Protein AF-A0A4S4EQL7-F1 (afdb_monomer_lite)

pLDDT: mean 85.6, std 9.24, range [55.12, 96.12]

Structure (mmCIF, N/CA/C/O backbone):
data_AF-A0A4S4EQL7-F1
#
_entry.id   AF-A0A4S4EQL7-F1
#
loop_
_atom_site.group_PDB
_atom_site.id
_atom_site.type_symbol
_atom_site.label_atom_id
_atom_site.label_alt_id
_atom_site.label_comp_id
_atom_site.label_asym_id
_atom_site.label_entity_id
_atom_site.label_seq_id
_atom_site.pdbx_PDB_ins_code
_atom_site.Cartn_x
_atom_site.Cartn_y
_atom_site.Cartn_z
_atom_site.occupancy
_atom_site.B_iso_or_equiv
_atom_site.auth_seq_id
_atom_site.auth_comp_id
_atom_site.auth_asym_id
_atom_site.auth_atom_id
_atom_site.pdbx_PDB_model_num
ATOM 1 N N . MET A 1 1 ? 22.044 5.149 -23.964 1.00 73.19 1 MET A N 1
ATOM 2 C CA . MET A 1 1 ? 22.495 3.767 -23.696 1.00 73.19 1 MET A CA 1
ATOM 3 C C . MET A 1 1 ? 22.366 2.891 -24.935 1.00 73.19 1 MET A C 1
ATOM 5 O O . MET A 1 1 ? 23.387 2.403 -25.394 1.00 73.19 1 MET A O 1
ATOM 9 N N . CYS A 1 2 ? 21.174 2.745 -25.530 1.00 80.62 2 CYS A N 1
ATOM 10 C CA . CYS A 1 2 ? 21.008 1.937 -26.745 1.00 80.62 2 CYS A CA 1
ATOM 11 C C . CYS A 1 2 ? 21.164 2.748 -28.045 1.00 80.62 2 CYS A C 1
ATOM 13 O O . CYS A 1 2 ? 20.577 3.830 -28.162 1.00 80.62 2 CYS A O 1
ATOM 15 N N . SER A 1 3 ? 21.901 2.186 -29.005 1.00 85.19 3 SER A N 1
ATOM 16 C CA . SER A 1 3 ? 22.171 2.770 -30.332 1.00 85.19 3 SER A CA 1
ATOM 17 C C . SER A 1 3 ? 21.465 2.020 -31.457 1.00 85.19 3 SER A C 1
ATOM 19 O O . SER A 1 3 ? 21.141 2.609 -32.481 1.00 85.19 3 SER A O 1
ATOM 21 N N . ASN A 1 4 ? 21.202 0.730 -31.250 1.00 88.81 4 ASN A N 1
ATOM 22 C CA . ASN A 1 4 ? 20.595 -0.158 -32.234 1.00 88.81 4 ASN A CA 1
ATOM 23 C C . ASN A 1 4 ? 19.435 -0.942 -31.612 1.00 88.81 4 ASN A C 1
ATOM 25 O O . ASN A 1 4 ? 19.321 -1.010 -30.386 1.00 88.81 4 ASN A O 1
ATOM 29 N N . TYR A 1 5 ? 18.612 -1.578 -32.441 1.00 88.88 5 TYR A N 1
ATOM 30 C CA . TYR A 1 5 ? 17.609 -2.548 -32.009 1.00 88.88 5 TYR A CA 1
ATOM 31 C C . TYR A 1 5 ? 17.510 -3.737 -32.973 1.00 88.88 5 TYR A C 1
ATOM 33 O O . TYR A 1 5 ? 17.794 -3.603 -34.165 1.00 88.88 5 TYR A O 1
ATOM 41 N N . TYR A 1 6 ? 17.098 -4.897 -32.461 1.00 87.62 6 TYR A N 1
ATOM 42 C CA . TYR A 1 6 ? 16.806 -6.073 -33.277 1.00 87.62 6 TYR A CA 1
ATOM 43 C C . TYR A 1 6 ? 15.378 -6.037 -33.824 1.00 87.62 6 TYR A C 1
ATOM 45 O O . TYR A 1 6 ? 14.403 -5.819 -33.104 1.00 87.62 6 TYR A O 1
ATOM 53 N N . THR A 1 7 ? 15.245 -6.304 -35.119 1.00 84.38 7 THR A N 1
ATOM 54 C CA . THR A 1 7 ? 13.950 -6.557 -35.760 1.00 84.38 7 THR A CA 1
ATOM 55 C C . THR A 1 7 ? 13.481 -7.990 -35.527 1.00 84.38 7 THR A C 1
ATOM 57 O O . THR A 1 7 ? 14.269 -8.874 -35.198 1.00 84.38 7 THR A O 1
ATOM 60 N N . LYS A 1 8 ? 12.196 -8.259 -35.800 1.00 81.62 8 LYS A N 1
ATOM 61 C CA . LYS A 1 8 ? 11.616 -9.617 -35.763 1.00 81.62 8 LYS A CA 1
ATOM 62 C C . LYS A 1 8 ? 12.363 -10.632 -36.639 1.00 81.62 8 LYS A C 1
ATOM 64 O O . LYS A 1 8 ? 12.283 -11.825 -36.380 1.00 81.62 8 LYS A O 1
ATOM 69 N N . ASN A 1 9 ? 13.086 -10.152 -37.649 1.00 83.38 9 ASN A N 1
ATOM 70 C CA . ASN A 1 9 ? 13.841 -10.978 -38.587 1.00 83.38 9 ASN A CA 1
ATOM 71 C C . ASN A 1 9 ? 15.291 -11.219 -38.130 1.00 83.38 9 ASN A C 1
ATOM 73 O O . ASN A 1 9 ? 16.063 -11.809 -38.875 1.00 83.38 9 ASN A O 1
ATOM 77 N N . GLY A 1 10 ? 15.682 -10.736 -36.944 1.00 81.31 10 GLY A N 1
ATOM 78 C CA . GLY A 1 10 ? 17.043 -10.871 -36.418 1.00 81.31 10 GLY A CA 1
ATOM 79 C C . GLY A 1 10 ? 18.045 -9.848 -36.962 1.00 81.31 10 GLY A C 1
ATOM 80 O O . GLY A 1 10 ? 19.220 -9.924 -36.626 1.00 81.31 10 GLY A O 1
ATOM 81 N N . ASN A 1 11 ? 17.604 -8.866 -37.757 1.00 85.25 11 ASN A N 1
ATOM 82 C CA . ASN A 1 11 ? 18.485 -7.814 -38.272 1.00 85.25 11 ASN A CA 1
ATOM 83 C C . ASN A 1 11 ? 18.610 -6.659 -37.278 1.00 85.25 11 ASN A C 1
ATOM 85 O O . ASN A 1 11 ? 17.594 -6.198 -36.747 1.00 85.25 11 ASN A O 1
ATOM 89 N N . THR A 1 12 ? 19.831 -6.158 -37.110 1.00 85.94 12 THR A N 1
ATOM 90 C CA . THR A 1 12 ? 20.159 -4.990 -36.285 1.00 85.94 12 THR A CA 1
ATOM 91 C C . THR A 1 12 ? 19.984 -3.704 -37.088 1.00 85.94 12 THR A C 1
ATOM 93 O O . THR A 1 12 ? 20.587 -3.551 -38.149 1.00 85.94 12 THR A O 1
ATOM 96 N N . ILE A 1 13 ? 19.174 -2.771 -36.586 1.00 89.56 13 ILE A N 1
ATOM 97 C CA . ILE A 1 13 ? 18.921 -1.466 -37.216 1.00 89.56 13 ILE A CA 1
ATOM 98 C C . ILE A 1 13 ? 19.309 -0.346 -36.238 1.00 89.56 13 ILE A C 1
ATOM 100 O O . ILE A 1 13 ? 19.038 -0.481 -35.040 1.00 89.56 13 ILE A O 1
ATOM 104 N N . PRO A 1 14 ? 19.920 0.760 -36.708 1.00 88.06 14 PRO A N 1
ATOM 105 C CA . PRO A 1 14 ? 20.140 1.942 -35.882 1.00 88.06 14 PRO A CA 1
ATOM 106 C C . PRO A 1 14 ? 18.815 2.501 -35.359 1.00 88.06 14 PRO A C 1
ATOM 108 O O . PRO A 1 14 ? 17.825 2.618 -36.082 1.00 88.06 14 PRO A O 1
ATOM 111 N N . MET A 1 15 ? 18.792 2.825 -34.072 1.00 85.94 15 MET A N 1
ATOM 112 C CA . MET A 1 15 ? 17.612 3.361 -33.412 1.00 85.94 15 MET A CA 1
ATOM 113 C C . MET A 1 15 ? 17.583 4.879 -33.564 1.00 85.94 15 MET A C 1
ATOM 115 O O . MET A 1 15 ? 18.373 5.579 -32.929 1.00 85.94 15 MET A O 1
ATOM 119 N N . ASN A 1 16 ? 16.645 5.382 -34.367 1.00 88.44 16 ASN A N 1
ATOM 120 C CA . ASN A 1 16 ? 16.425 6.816 -34.508 1.00 88.44 16 ASN A CA 1
ATOM 121 C C . ASN A 1 16 ? 15.421 7.310 -33.452 1.00 88.44 16 ASN A C 1
ATOM 123 O O . ASN A 1 16 ? 14.820 6.536 -32.697 1.00 88.44 16 ASN A O 1
ATOM 127 N N . ASP A 1 17 ? 15.213 8.626 -33.405 1.00 86.88 17 ASP A N 1
ATOM 128 C CA . ASP A 1 17 ? 14.334 9.254 -32.411 1.00 86.88 17 ASP A CA 1
ATOM 129 C C . ASP A 1 17 ? 12.872 8.798 -32.527 1.00 86.88 17 ASP A C 1
ATOM 131 O O . ASP A 1 17 ? 12.157 8.749 -31.523 1.00 86.88 17 ASP A O 1
ATOM 135 N N . LYS A 1 18 ? 12.420 8.407 -33.727 1.00 88.56 18 LYS A N 1
ATOM 136 C CA . LYS A 1 18 ? 11.052 7.912 -33.947 1.00 88.56 18 LYS A CA 1
ATOM 137 C C . LYS A 1 18 ? 10.818 6.582 -33.234 1.00 88.56 18 LYS A C 1
ATOM 139 O O . LYS A 1 18 ? 9.855 6.455 -32.480 1.00 88.56 18 LYS A O 1
ATOM 144 N N . GLU A 1 19 ? 11.709 5.615 -33.432 1.00 87.00 19 GLU A N 1
ATOM 145 C CA . GLU A 1 19 ? 11.630 4.292 -32.812 1.00 87.00 19 GLU A CA 1
ATOM 146 C C . GLU A 1 19 ? 11.808 4.394 -31.296 1.00 87.00 19 GLU A C 1
ATOM 148 O O . GLU A 1 19 ? 11.055 3.778 -30.542 1.00 87.00 19 GLU A O 1
ATOM 153 N N . ARG A 1 20 ? 12.737 5.245 -30.835 1.00 87.69 20 ARG A N 1
ATOM 154 C CA . ARG A 1 20 ? 12.902 5.522 -29.402 1.00 87.69 20 ARG A CA 1
ATOM 155 C C . ARG A 1 20 ? 11.607 6.048 -28.783 1.00 87.69 20 ARG A C 1
ATOM 157 O O . ARG A 1 20 ? 11.152 5.504 -27.780 1.00 87.69 20 ARG A O 1
ATOM 164 N N . THR A 1 21 ? 10.984 7.044 -29.412 1.00 90.00 21 THR A N 1
ATOM 165 C CA . THR A 1 21 ? 9.702 7.599 -28.948 1.00 90.00 21 THR A CA 1
ATOM 166 C C . THR A 1 21 ? 8.614 6.524 -28.899 1.00 90.00 21 THR A C 1
ATOM 168 O O . THR A 1 21 ? 7.834 6.465 -27.949 1.00 90.00 21 THR A O 1
ATOM 171 N N . GLN A 1 22 ? 8.570 5.629 -29.889 1.00 89.81 22 GLN A N 1
ATOM 172 C CA . GLN A 1 22 ? 7.607 4.531 -29.915 1.00 89.81 22 GLN A CA 1
ATOM 173 C C . GLN A 1 22 ? 7.813 3.549 -28.751 1.00 89.81 22 GLN A C 1
ATOM 175 O O . GLN A 1 22 ? 6.840 3.171 -28.098 1.00 89.81 22 GLN A O 1
ATOM 180 N N . PHE A 1 23 ? 9.054 3.155 -28.450 1.00 89.06 23 PHE A N 1
ATOM 181 C CA . PHE A 1 23 ? 9.337 2.284 -27.305 1.00 89.06 23 PHE A CA 1
ATOM 182 C C . PHE A 1 23 ? 9.001 2.958 -25.973 1.00 89.06 23 PHE A C 1
ATOM 184 O O . PHE A 1 23 ? 8.417 2.319 -25.100 1.00 89.06 23 PHE A O 1
ATOM 191 N N . GLU A 1 24 ? 9.283 4.252 -25.827 1.00 87.94 24 GLU A N 1
ATOM 192 C CA . GLU A 1 24 ? 8.891 5.018 -24.640 1.00 87.94 24 GLU A CA 1
ATOM 193 C C . GLU A 1 24 ? 7.370 5.071 -24.453 1.00 87.94 24 GLU A C 1
ATOM 195 O O . GLU A 1 24 ? 6.886 4.955 -23.325 1.00 87.94 24 GLU A O 1
ATOM 200 N N . LEU A 1 25 ? 6.601 5.203 -25.539 1.00 90.00 25 LEU A N 1
ATOM 201 C CA . LEU A 1 25 ? 5.139 5.139 -25.488 1.00 90.00 25 LEU A CA 1
ATOM 202 C C . LEU A 1 25 ? 4.642 3.758 -25.048 1.00 90.00 25 LEU A C 1
ATOM 204 O O . LEU A 1 25 ? 3.742 3.685 -24.214 1.00 90.00 25 LEU A O 1
ATOM 208 N N . ILE A 1 26 ? 5.249 2.674 -25.542 1.00 89.25 26 ILE A N 1
ATOM 209 C CA . ILE A 1 26 ? 4.912 1.305 -25.120 1.00 89.25 26 ILE A CA 1
ATOM 210 C C . ILE A 1 26 ? 5.226 1.105 -23.634 1.00 89.25 26 ILE A C 1
ATOM 212 O O . ILE A 1 26 ? 4.401 0.566 -22.903 1.00 89.25 26 ILE A O 1
ATOM 216 N N . ILE A 1 27 ? 6.383 1.576 -23.161 1.00 87.69 27 ILE A N 1
ATOM 217 C CA . ILE A 1 27 ? 6.757 1.499 -21.741 1.00 87.69 27 ILE A CA 1
ATOM 218 C C . ILE A 1 27 ? 5.757 2.281 -20.882 1.00 87.69 27 ILE A C 1
ATOM 220 O O . ILE A 1 27 ? 5.338 1.792 -19.832 1.00 87.69 27 ILE A O 1
ATOM 224 N N . LYS A 1 28 ? 5.332 3.469 -21.331 1.00 85.12 28 LYS A N 1
ATOM 225 C CA . LYS A 1 28 ? 4.298 4.259 -20.647 1.00 85.12 28 LYS A CA 1
ATOM 226 C C . LYS A 1 28 ? 2.954 3.527 -20.607 1.00 85.12 28 LYS A C 1
ATOM 228 O O . LYS A 1 28 ? 2.353 3.477 -19.541 1.00 85.12 28 LYS A O 1
ATOM 233 N N . ASP A 1 29 ? 2.509 2.922 -21.709 1.00 87.12 29 ASP A N 1
ATOM 234 C CA . ASP A 1 29 ? 1.270 2.124 -21.755 1.00 87.12 29 ASP A CA 1
ATOM 235 C C . ASP A 1 29 ? 1.344 0.854 -20.886 1.00 87.12 29 ASP A C 1
ATOM 237 O O . ASP A 1 29 ? 0.386 0.480 -20.214 1.00 87.12 29 ASP A O 1
ATOM 241 N N . MET A 1 30 ? 2.498 0.191 -20.827 1.00 85.38 30 MET A N 1
ATOM 242 C CA . MET A 1 30 ? 2.703 -0.930 -19.907 1.00 85.38 30 MET A CA 1
ATOM 243 C C . MET A 1 30 ? 2.647 -0.467 -18.444 1.00 85.38 30 MET A C 1
ATOM 245 O O . MET A 1 30 ? 2.031 -1.129 -17.605 1.00 85.38 30 MET A O 1
ATOM 249 N N . ALA A 1 31 ? 3.227 0.696 -18.136 1.00 77.94 31 ALA A N 1
ATOM 250 C CA . ALA A 1 31 ? 3.198 1.268 -16.795 1.00 77.94 31 ALA A CA 1
ATOM 251 C C . ALA A 1 31 ? 1.778 1.665 -16.352 1.00 77.94 31 ALA A C 1
ATOM 253 O O . ALA A 1 31 ? 1.422 1.431 -15.196 1.00 77.94 31 ALA A O 1
ATOM 254 N N . THR A 1 32 ? 0.935 2.195 -17.252 1.00 77.56 32 THR A N 1
ATOM 255 C CA . THR A 1 32 ? -0.480 2.491 -16.940 1.00 77.56 32 THR A CA 1
ATOM 256 C C . THR A 1 32 ? -1.307 1.232 -16.673 1.00 77.56 32 THR A C 1
ATOM 258 O O . THR A 1 32 ? -2.371 1.324 -16.068 1.00 77.56 32 THR A O 1
ATOM 261 N N . LYS A 1 33 ? -0.811 0.053 -17.062 1.00 79.69 33 LYS A N 1
ATOM 262 C CA . LYS A 1 33 ? -1.415 -1.261 -16.790 1.00 79.69 33 LYS A CA 1
ATOM 263 C C . LYS A 1 33 ? -0.812 -1.969 -15.567 1.00 79.69 33 LYS A C 1
ATOM 265 O O . LYS A 1 33 ? -1.033 -3.168 -15.395 1.00 79.69 33 LYS A O 1
ATOM 270 N N . SER A 1 34 ? -0.051 -1.261 -14.724 1.00 74.12 34 SER A N 1
ATOM 271 C CA . SER A 1 34 ? 0.669 -1.840 -13.573 1.00 74.12 34 SER A CA 1
ATOM 272 C C . SER A 1 34 ? 1.669 -2.937 -13.940 1.00 74.12 34 SER A C 1
ATOM 274 O O . SER A 1 34 ? 1.919 -3.856 -13.160 1.00 74.12 34 SER A O 1
ATOM 276 N N . LEU A 1 35 ? 2.263 -2.860 -15.130 1.00 83.12 35 LEU A N 1
ATOM 277 C CA . LEU A 1 35 ? 3.287 -3.810 -15.535 1.00 83.12 35 LEU A CA 1
ATOM 278 C C . LEU A 1 35 ? 4.676 -3.240 -15.242 1.00 83.12 35 LEU A C 1
ATOM 280 O O . LEU A 1 35 ? 5.038 -2.150 -15.690 1.00 83.12 35 LEU A O 1
ATOM 284 N N . ARG A 1 36 ? 5.486 -4.002 -14.510 1.00 81.38 36 ARG A N 1
ATOM 285 C CA . ARG A 1 36 ? 6.902 -3.719 -14.302 1.00 81.38 36 ARG A CA 1
ATOM 286 C C . ARG A 1 36 ? 7.666 -4.097 -15.562 1.00 81.38 36 ARG A C 1
ATOM 288 O O . ARG A 1 36 ? 7.873 -5.275 -15.844 1.00 81.38 36 ARG A O 1
ATOM 295 N N . CYS A 1 37 ? 8.061 -3.087 -16.326 1.00 86.12 37 CYS A N 1
ATOM 296 C CA . CYS A 1 37 ? 8.785 -3.272 -17.574 1.00 86.12 37 CYS A CA 1
ATOM 297 C C . CYS A 1 37 ? 10.286 -3.478 -17.323 1.00 86.12 37 CYS A C 1
ATOM 299 O O . CYS A 1 37 ? 10.907 -2.739 -16.560 1.00 86.12 37 CYS A O 1
ATOM 301 N N . ILE A 1 38 ? 10.862 -4.469 -17.994 1.00 88.62 38 ILE A N 1
ATOM 302 C CA . ILE A 1 38 ? 12.285 -4.794 -18.022 1.00 88.62 38 ILE A CA 1
ATOM 303 C C . ILE A 1 38 ? 12.726 -4.726 -19.479 1.00 88.62 38 ILE A C 1
ATOM 305 O O . ILE A 1 38 ? 12.183 -5.422 -20.340 1.00 88.62 38 ILE A O 1
ATOM 309 N N . THR A 1 39 ? 13.712 -3.880 -19.753 1.00 89.56 39 THR A N 1
ATOM 310 C CA . THR A 1 39 ? 14.309 -3.766 -21.082 1.00 89.56 39 THR A CA 1
ATOM 311 C C . THR A 1 39 ? 15.470 -4.738 -21.200 1.00 89.56 39 THR A C 1
ATOM 313 O O . THR A 1 39 ? 16.407 -4.685 -20.406 1.00 89.56 39 THR A O 1
ATOM 316 N N . LEU A 1 40 ? 15.412 -5.610 -22.202 1.00 89.69 40 LEU A N 1
ATOM 317 C CA . LEU A 1 40 ? 16.495 -6.522 -22.538 1.00 89.69 40 LEU A CA 1
ATOM 318 C C . LEU A 1 40 ? 17.386 -5.871 -23.591 1.00 89.69 40 LEU A C 1
ATOM 320 O O . LEU A 1 40 ? 16.914 -5.406 -24.632 1.00 89.69 40 LEU A O 1
ATOM 324 N N . VAL A 1 41 ? 18.680 -5.847 -23.306 1.00 90.06 41 VAL A N 1
ATOM 325 C CA . VAL A 1 41 ? 19.709 -5.259 -24.160 1.00 90.06 41 VAL A CA 1
ATOM 326 C C . VAL A 1 41 ? 20.867 -6.238 -24.286 1.00 90.06 41 VAL A C 1
ATOM 328 O O . VAL A 1 41 ? 21.139 -6.999 -23.360 1.00 90.06 41 VAL A O 1
ATOM 331 N N . ALA A 1 42 ? 21.535 -6.227 -25.431 1.00 85.38 42 ALA A N 1
ATOM 332 C CA . ALA A 1 42 ? 22.724 -7.022 -25.691 1.00 85.38 42 ALA A CA 1
ATOM 333 C C . ALA A 1 42 ? 23.875 -6.141 -26.160 1.00 85.38 42 ALA A C 1
ATOM 335 O O . ALA A 1 42 ? 23.684 -5.147 -26.864 1.00 85.38 42 ALA A O 1
ATOM 336 N N . GLU A 1 43 ? 25.078 -6.571 -25.813 1.00 82.25 43 GLU A N 1
ATOM 337 C CA . GLU A 1 43 ? 26.327 -6.068 -26.357 1.00 82.25 43 GLU A CA 1
ATOM 338 C C . GLU A 1 43 ? 27.095 -7.260 -26.930 1.00 82.25 43 GLU A C 1
ATOM 340 O O . GLU A 1 43 ? 27.183 -8.310 -26.293 1.00 82.25 43 GLU A O 1
ATOM 345 N N . SER A 1 44 ? 27.622 -7.122 -28.146 1.00 72.19 44 SER A N 1
ATOM 346 C CA . SER A 1 44 ? 28.504 -8.137 -28.718 1.00 72.19 44 SER A CA 1
ATOM 347 C C . SER A 1 44 ? 29.927 -7.833 -28.270 1.00 72.19 44 SER A C 1
ATOM 349 O O . SER A 1 44 ? 30.592 -6.992 -28.870 1.00 72.19 44 SER A O 1
ATOM 351 N N . VAL A 1 45 ? 30.379 -8.494 -27.207 1.00 70.69 45 VAL A N 1
ATOM 352 C CA . VAL A 1 45 ? 31.718 -8.288 -26.640 1.00 70.69 45 VAL A CA 1
ATOM 353 C C . VAL A 1 45 ? 32.596 -9.499 -26.952 1.00 70.69 45 VAL A C 1
ATOM 355 O O . VAL A 1 45 ? 32.223 -10.631 -26.643 1.00 70.69 45 VAL A O 1
ATOM 358 N N . GLU A 1 46 ? 33.778 -9.279 -27.533 1.00 63.03 46 GLU A N 1
ATOM 359 C CA . GLU A 1 46 ? 34.827 -10.303 -27.552 1.00 63.03 46 GLU A CA 1
ATOM 360 C C . GLU A 1 46 ? 35.370 -10.494 -26.127 1.00 63.03 46 GLU A C 1
ATOM 362 O O . GLU A 1 46 ? 35.641 -9.534 -25.404 1.00 63.03 46 GLU A O 1
ATOM 367 N N . VAL A 1 47 ? 35.449 -11.758 -25.711 1.00 60.03 47 VAL A N 1
ATOM 368 C CA . VAL A 1 47 ? 35.637 -12.230 -24.332 1.00 60.03 47 VAL A CA 1
ATOM 369 C C . VAL A 1 47 ? 36.680 -11.405 -23.555 1.00 60.03 47 VAL A C 1
ATOM 371 O O . VAL A 1 47 ? 37.841 -11.340 -23.954 1.00 60.03 47 VAL A O 1
ATOM 374 N N . SER A 1 48 ? 36.277 -10.880 -22.386 1.00 56.12 48 SER A N 1
ATOM 375 C CA . SER A 1 48 ? 37.103 -10.234 -21.330 1.00 56.12 48 SER A CA 1
ATOM 376 C C . SER A 1 48 ? 37.083 -8.700 -21.215 1.00 56.12 48 SER A C 1
ATOM 378 O O . SER A 1 48 ? 37.961 -8.138 -20.557 1.00 56.12 48 SER A O 1
ATOM 380 N N . ARG A 1 49 ? 36.083 -7.992 -21.758 1.00 62.34 49 ARG A N 1
ATOM 381 C CA . ARG A 1 49 ? 35.874 -6.562 -21.445 1.00 62.34 49 ARG A CA 1
ATOM 382 C C . ARG A 1 49 ? 34.693 -6.327 -20.509 1.00 62.34 49 ARG A C 1
ATOM 384 O O . ARG A 1 49 ? 33.716 -7.069 -20.503 1.00 62.34 49 ARG A O 1
ATOM 391 N N . LYS A 1 50 ? 34.826 -5.285 -19.688 1.00 66.19 50 LYS A N 1
ATOM 392 C CA . LYS A 1 50 ? 33.755 -4.760 -18.838 1.00 66.19 50 LYS A CA 1
ATOM 393 C C . LYS A 1 50 ? 32.679 -4.186 -19.765 1.00 66.19 50 LYS A C 1
ATOM 395 O O . LYS A 1 50 ? 33.030 -3.418 -20.652 1.00 66.19 50 LYS A O 1
ATOM 400 N N . ILE A 1 51 ? 31.422 -4.583 -19.571 1.00 65.69 51 ILE A N 1
ATOM 401 C CA . ILE A 1 51 ? 30.276 -4.068 -20.336 1.00 65.69 51 ILE A CA 1
ATOM 402 C C . ILE A 1 51 ? 30.226 -2.552 -20.133 1.00 65.69 51 ILE A C 1
ATOM 404 O O . ILE A 1 51 ? 30.120 -2.088 -18.994 1.00 65.69 51 ILE A O 1
ATOM 408 N N . GLU A 1 52 ? 30.337 -1.788 -21.215 1.00 68.62 52 GLU A N 1
ATOM 409 C CA . GLU A 1 52 ? 30.127 -0.343 -21.179 1.00 68.62 52 GLU A CA 1
ATOM 410 C C . GLU A 1 52 ? 28.627 -0.079 -21.379 1.00 68.62 52 GLU A C 1
ATOM 412 O O . GLU A 1 52 ? 27.998 -0.624 -22.281 1.00 68.62 52 GLU A O 1
ATOM 417 N N . GLU A 1 53 ? 27.998 0.770 -20.556 1.00 71.50 53 GLU A N 1
ATOM 418 C CA . GLU A 1 53 ? 26.552 1.068 -20.673 1.00 71.50 53 GLU A CA 1
ATOM 419 C C . GLU A 1 53 ? 26.204 1.961 -21.894 1.00 71.50 53 GLU A C 1
ATOM 421 O O . GLU A 1 53 ? 25.159 2.622 -21.962 1.00 71.50 53 GLU A O 1
ATOM 426 N N . THR A 1 54 ? 27.082 2.001 -22.892 1.00 76.31 54 THR A N 1
ATOM 427 C CA . THR A 1 54 ? 27.006 2.838 -24.088 1.00 76.31 54 THR A CA 1
ATOM 428 C C . THR A 1 54 ? 27.181 1.984 -25.334 1.00 76.31 54 THR A C 1
ATOM 430 O O . THR A 1 54 ? 28.124 1.214 -25.417 1.00 76.31 54 THR A O 1
ATOM 433 N N . GLY A 1 55 ? 26.305 2.136 -26.333 1.00 75.94 55 GLY A N 1
ATOM 434 C CA . GLY A 1 55 ? 26.406 1.361 -27.579 1.00 75.94 55 GLY A CA 1
ATOM 435 C C . GLY A 1 55 ? 25.563 0.085 -27.614 1.00 75.94 55 GLY A C 1
ATOM 436 O O . GLY A 1 55 ? 25.664 -0.690 -28.561 1.00 75.94 55 GLY A O 1
ATOM 437 N N . LEU A 1 56 ? 24.707 -0.130 -26.613 1.00 87.06 56 LEU A N 1
ATOM 438 C CA . LEU A 1 56 ? 23.931 -1.358 -26.467 1.00 87.06 56 LEU A CA 1
ATOM 439 C C . LEU A 1 56 ? 22.901 -1.534 -27.597 1.00 87.06 56 LEU A C 1
ATOM 441 O O . LEU A 1 56 ? 22.387 -0.566 -28.172 1.00 87.06 56 LEU A O 1
ATOM 445 N N . THR A 1 57 ? 22.561 -2.788 -27.888 1.00 87.81 57 THR A N 1
ATOM 446 C CA . THR A 1 57 ? 21.509 -3.154 -28.841 1.00 87.81 57 THR A CA 1
ATOM 447 C C . THR A 1 57 ? 20.258 -3.587 -28.089 1.00 87.81 57 THR A C 1
ATOM 449 O O . THR A 1 57 ? 20.281 -4.541 -27.316 1.00 87.81 57 THR A O 1
ATOM 452 N N . PHE A 1 58 ? 19.149 -2.894 -28.317 1.00 89.69 58 PHE A N 1
ATOM 453 C CA . PHE A 1 58 ? 17.849 -3.232 -27.753 1.00 89.69 58 PHE A CA 1
ATOM 454 C C . PHE A 1 58 ? 17.319 -4.542 -28.355 1.00 89.69 58 PHE A C 1
ATOM 456 O O . PHE A 1 58 ? 17.237 -4.686 -29.575 1.00 89.69 58 PHE A O 1
ATOM 463 N N . LEU A 1 59 ? 16.937 -5.489 -27.501 1.00 89.94 59 LEU A N 1
ATOM 464 C CA . LEU A 1 59 ? 16.364 -6.774 -27.910 1.00 89.94 59 LEU A CA 1
ATOM 465 C C . LEU A 1 59 ? 14.840 -6.773 -27.807 1.00 89.94 59 LEU A C 1
ATOM 467 O O . LEU A 1 59 ? 14.152 -7.264 -28.698 1.00 89.94 59 LEU A O 1
ATOM 471 N N . GLY A 1 60 ? 14.308 -6.238 -26.710 1.00 88.62 60 GLY A N 1
ATOM 472 C CA . GLY A 1 60 ? 12.877 -6.257 -26.451 1.00 88.62 60 GLY A CA 1
ATOM 473 C C . GLY A 1 60 ? 12.503 -5.807 -25.046 1.00 88.62 60 GLY A C 1
ATOM 474 O O . GLY A 1 60 ? 13.355 -5.498 -24.212 1.00 88.62 60 GLY A O 1
ATOM 475 N N . LEU A 1 61 ? 11.195 -5.793 -24.797 1.00 90.31 61 LEU A N 1
ATOM 476 C CA . LEU A 1 61 ? 10.593 -5.461 -23.511 1.00 90.31 61 LEU A CA 1
ATOM 477 C C . LEU A 1 61 ? 9.890 -6.699 -22.969 1.00 90.31 61 LEU A C 1
ATOM 479 O O . LEU A 1 61 ? 9.096 -7.326 -23.671 1.00 90.31 61 LEU A O 1
ATOM 483 N N . VAL A 1 62 ? 10.158 -7.021 -21.712 1.00 90.81 62 VAL A N 1
ATOM 484 C CA . VAL A 1 62 ? 9.392 -8.001 -20.943 1.00 90.81 62 VAL A CA 1
ATOM 485 C C . VAL A 1 62 ? 8.707 -7.257 -19.815 1.00 90.81 62 VAL A C 1
ATOM 487 O O . VAL A 1 62 ? 9.311 -6.407 -19.168 1.00 90.81 62 VAL A O 1
ATOM 490 N N . SER A 1 63 ? 7.441 -7.561 -19.572 1.00 87.12 63 SER A N 1
ATOM 491 C CA . SER A 1 63 ? 6.651 -6.871 -18.564 1.00 87.12 63 SER A CA 1
ATOM 492 C C . SER A 1 63 ? 6.084 -7.869 -17.565 1.00 87.12 63 SER A C 1
ATOM 494 O O . SER A 1 63 ? 5.434 -8.834 -17.963 1.00 87.12 63 SER A O 1
ATOM 496 N N . LEU A 1 64 ? 6.311 -7.637 -16.277 1.00 86.06 64 LEU A N 1
ATOM 497 C CA . LEU A 1 64 ? 5.832 -8.491 -15.196 1.00 86.06 64 LEU A CA 1
ATOM 498 C C . LEU A 1 64 ? 4.663 -7.799 -14.496 1.00 86.06 64 LEU A C 1
ATOM 500 O O . LEU A 1 64 ? 4.783 -6.635 -14.121 1.00 86.06 64 LEU A O 1
ATOM 504 N N . LYS A 1 65 ? 3.540 -8.496 -14.311 1.00 81.44 65 LYS A N 1
ATOM 505 C CA . LYS A 1 65 ? 2.461 -8.016 -13.439 1.00 81.44 65 LYS A CA 1
ATOM 506 C C . LYS A 1 65 ? 2.677 -8.594 -12.048 1.00 81.44 65 LYS A C 1
ATOM 508 O O . LYS A 1 65 ? 2.847 -9.803 -11.929 1.00 81.44 65 LYS A O 1
ATOM 513 N N . ASP A 1 66 ? 2.629 -7.742 -11.032 1.00 74.00 66 ASP A N 1
ATOM 514 C CA . ASP A 1 66 ? 2.435 -8.175 -9.650 1.00 74.00 66 ASP A CA 1
ATOM 515 C C . ASP A 1 66 ? 0.938 -8.035 -9.328 1.00 74.00 66 ASP A C 1
ATOM 517 O O . ASP A 1 66 ? 0.453 -6.914 -9.136 1.00 74.00 66 ASP A O 1
ATOM 521 N N . PRO A 1 67 ? 0.141 -9.112 -9.454 1.00 71.50 67 PRO A N 1
ATOM 522 C CA . PRO A 1 67 ? -1.298 -9.014 -9.304 1.00 71.50 67 PRO A CA 1
ATOM 523 C C . PRO A 1 67 ? -1.674 -8.776 -7.843 1.00 71.50 67 PRO A C 1
ATOM 525 O O . PRO A 1 67 ? -1.183 -9.434 -6.926 1.00 71.50 67 PRO A O 1
ATOM 528 N N . THR A 1 68 ? -2.641 -7.889 -7.631 1.00 75.25 68 THR A N 1
ATOM 529 C CA . THR A 1 68 ? -3.291 -7.765 -6.329 1.00 75.25 68 THR A CA 1
ATOM 530 C C . THR A 1 68 ? -3.979 -9.080 -5.959 1.00 75.25 68 THR A C 1
ATOM 532 O O . THR A 1 68 ? -4.549 -9.776 -6.805 1.00 75.25 68 THR A O 1
ATOM 535 N N . ARG A 1 69 ? -3.926 -9.452 -4.675 1.00 80.56 69 ARG A N 1
ATOM 536 C CA . ARG A 1 69 ? -4.632 -10.647 -4.197 1.00 80.56 69 ARG A CA 1
ATOM 537 C C . ARG A 1 69 ? -6.146 -10.415 -4.342 1.00 80.56 69 ARG A C 1
ATOM 539 O O . ARG A 1 69 ? -6.624 -9.380 -3.872 1.00 80.56 69 ARG A O 1
ATOM 546 N N . PRO A 1 70 ? -6.925 -11.367 -4.895 1.00 77.69 70 PRO A N 1
ATOM 547 C CA . PRO A 1 70 ? -8.358 -11.174 -5.160 1.00 77.69 70 PRO A CA 1
ATOM 548 C C . PRO A 1 70 ? -9.179 -10.770 -3.926 1.00 77.69 70 PRO A C 1
ATOM 550 O O . PRO A 1 70 ? -10.188 -10.080 -4.036 1.00 77.69 70 PRO A O 1
ATOM 553 N N . SER A 1 71 ? -8.739 -11.188 -2.738 1.00 83.06 71 SER A N 1
ATOM 554 C CA . SER A 1 71 ? -9.415 -10.926 -1.468 1.00 83.06 71 SER A CA 1
ATOM 555 C C . SER A 1 71 ? -9.238 -9.496 -0.942 1.00 83.06 71 SER A C 1
ATOM 557 O O . SER A 1 71 ? -10.022 -9.058 -0.098 1.00 83.06 71 SER A O 1
ATOM 559 N N . VAL A 1 72 ? -8.239 -8.751 -1.431 1.00 87.38 72 VAL A N 1
ATOM 560 C CA . VAL A 1 72 ? -7.894 -7.421 -0.903 1.00 87.38 72 VAL A CA 1
ATOM 561 C C . VAL A 1 72 ? -9.016 -6.424 -1.152 1.00 87.38 72 VAL A C 1
ATOM 563 O O . VAL A 1 72 ? -9.406 -5.733 -0.218 1.00 87.38 72 VAL A O 1
ATOM 566 N N . GLY A 1 73 ? -9.591 -6.390 -2.358 1.00 89.75 73 GLY A N 1
ATOM 567 C CA . GLY A 1 73 ? -10.661 -5.440 -2.687 1.00 89.75 73 GLY A CA 1
ATOM 568 C C . GLY A 1 73 ? -11.877 -5.569 -1.762 1.00 89.75 73 GLY A C 1
ATOM 569 O O . GLY A 1 73 ? -12.348 -4.578 -1.206 1.00 89.75 73 GLY A O 1
ATOM 570 N N . ALA A 1 74 ? -12.335 -6.801 -1.514 1.00 90.75 74 ALA A N 1
ATOM 571 C CA . ALA A 1 74 ? -13.456 -7.067 -0.610 1.00 90.75 74 ALA A CA 1
ATOM 572 C C . ALA A 1 74 ? -13.146 -6.664 0.843 1.00 90.75 74 ALA A C 1
ATOM 574 O O . ALA A 1 74 ? -13.993 -6.099 1.534 1.00 90.75 74 ALA A O 1
ATOM 575 N N . ALA A 1 75 ? -11.923 -6.917 1.306 1.00 91.19 75 ALA A N 1
ATOM 576 C CA . ALA A 1 75 ? -11.499 -6.558 2.652 1.00 91.19 75 ALA A CA 1
ATOM 577 C C . ALA A 1 75 ? -11.309 -5.040 2.834 1.00 91.19 75 ALA A C 1
ATOM 579 O O . ALA A 1 75 ? -11.715 -4.499 3.861 1.00 91.19 75 ALA A O 1
ATOM 580 N N . VAL A 1 76 ? -10.767 -4.331 1.836 1.00 92.75 76 VAL A N 1
ATOM 581 C CA . VAL A 1 76 ? -10.693 -2.859 1.839 1.00 92.75 76 VAL A CA 1
ATOM 582 C C . VAL A 1 76 ? -12.094 -2.256 1.905 1.00 92.75 76 VAL A C 1
ATOM 584 O O . VAL A 1 76 ? -12.322 -1.333 2.690 1.00 92.75 76 VAL A O 1
ATOM 587 N N . GLN A 1 77 ? -13.041 -2.801 1.139 1.00 91.75 77 GLN A N 1
ATOM 588 C CA . GLN A 1 77 ? -14.431 -2.357 1.181 1.00 91.75 77 GLN A CA 1
ATOM 589 C C . GLN A 1 77 ? -15.056 -2.585 2.564 1.00 91.75 77 GLN A C 1
ATOM 591 O O . GLN A 1 77 ? -15.600 -1.650 3.142 1.00 91.75 77 GLN A O 1
ATOM 596 N N . ALA A 1 78 ? -14.885 -3.772 3.154 1.00 92.25 78 ALA A N 1
ATOM 597 C CA . ALA A 1 78 ? -15.390 -4.069 4.496 1.00 92.25 78 ALA A CA 1
ATOM 598 C C . ALA A 1 78 ? -14.797 -3.146 5.582 1.00 92.25 78 ALA A C 1
ATOM 600 O O . ALA A 1 78 ? -15.500 -2.711 6.498 1.00 92.25 78 ALA A O 1
ATOM 601 N N . CYS A 1 79 ? -13.510 -2.798 5.480 1.00 92.81 79 CYS A N 1
ATOM 602 C CA . CYS A 1 79 ? -12.891 -1.797 6.352 1.00 92.81 79 CYS A CA 1
ATOM 603 C C . CYS A 1 79 ? -13.555 -0.420 6.187 1.00 92.81 79 CYS A C 1
ATOM 605 O O . CYS A 1 79 ? -13.914 0.216 7.177 1.00 92.81 79 CYS A O 1
ATOM 607 N N . ARG A 1 80 ? -13.792 0.023 4.949 1.00 90.06 80 ARG A N 1
ATOM 608 C CA . ARG A 1 80 ? -14.438 1.315 4.667 1.00 90.06 80 ARG A CA 1
ATOM 609 C C . ARG A 1 80 ? -15.872 1.382 5.174 1.00 90.06 80 ARG A C 1
ATOM 611 O O . ARG A 1 80 ? -16.230 2.354 5.833 1.00 90.06 80 ARG A O 1
ATOM 618 N N . ASP A 1 81 ? -16.656 0.334 4.939 1.00 90.56 81 ASP A N 1
ATOM 619 C CA . ASP A 1 81 ? -18.051 0.236 5.387 1.00 90.56 81 ASP A CA 1
ATOM 620 C C . ASP A 1 81 ? -18.170 0.304 6.919 1.00 90.56 81 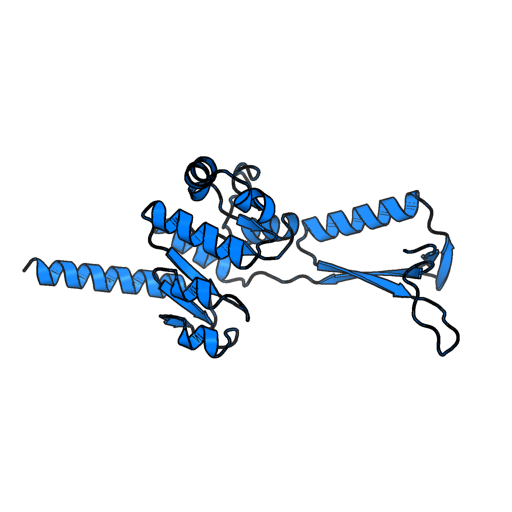ASP A C 1
ATOM 622 O O . ASP A 1 81 ? -19.208 0.672 7.463 1.00 90.56 81 ASP A O 1
ATOM 626 N N . THR A 1 82 ? -17.084 -0.010 7.631 1.00 88.62 82 THR A N 1
ATOM 627 C CA . THR A 1 82 ? -17.001 0.038 9.094 1.00 88.62 82 THR A CA 1
ATOM 628 C C . THR A 1 82 ? -16.282 1.280 9.633 1.00 88.62 82 THR A C 1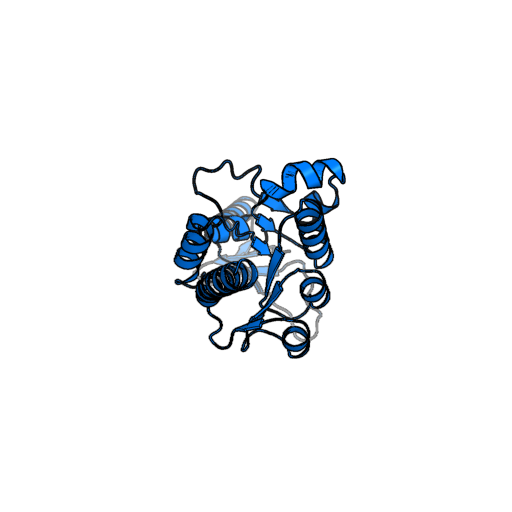
ATOM 630 O O . THR A 1 82 ? -15.979 1.336 10.833 1.00 88.62 82 THR A O 1
ATOM 633 N N . GLY A 1 83 ? -16.029 2.276 8.775 1.00 89.81 83 GLY A N 1
ATOM 634 C CA . GLY A 1 83 ? -15.415 3.559 9.125 1.00 89.81 83 GLY A CA 1
ATOM 635 C C . GLY A 1 83 ? -13.892 3.521 9.280 1.00 89.81 83 GLY A C 1
ATOM 636 O O . GLY A 1 83 ? -13.319 4.444 9.854 1.00 89.81 83 GLY A O 1
ATOM 637 N N . VAL A 1 84 ? -13.224 2.464 8.808 1.00 92.94 84 VAL A N 1
ATOM 638 C CA . VAL A 1 84 ? -11.762 2.332 8.856 1.00 92.94 84 VAL A CA 1
ATOM 639 C C . VAL A 1 84 ? -11.155 2.798 7.536 1.00 92.94 84 VAL A C 1
ATOM 641 O O . VAL A 1 84 ? -11.415 2.237 6.471 1.00 92.94 84 VAL A O 1
ATOM 644 N N . ASN A 1 85 ? -10.297 3.815 7.612 1.00 92.50 85 ASN A N 1
ATOM 645 C CA . ASN A 1 85 ? -9.568 4.322 6.454 1.00 92.50 85 ASN A CA 1
ATOM 646 C C . ASN A 1 85 ? -8.349 3.447 6.154 1.00 92.50 85 ASN A C 1
ATOM 648 O O . ASN A 1 85 ? -7.439 3.335 6.973 1.00 92.50 85 ASN A O 1
ATOM 652 N N . VAL A 1 86 ? -8.304 2.879 4.949 1.00 93.50 86 VAL A N 1
ATOM 653 C CA . VAL A 1 86 ? -7.143 2.135 4.444 1.00 93.50 86 VAL A CA 1
ATOM 654 C C . VAL A 1 86 ? -6.266 3.076 3.619 1.00 93.50 86 VAL A C 1
ATOM 656 O O . VAL A 1 86 ? -6.764 3.749 2.716 1.00 93.50 86 VAL A O 1
ATOM 659 N N . LYS A 1 87 ? -4.964 3.119 3.923 1.00 93.62 87 LYS A N 1
ATOM 660 C CA . LYS A 1 87 ? -3.955 3.909 3.198 1.00 93.62 87 LYS A CA 1
ATOM 661 C C . LYS A 1 87 ? -2.854 2.986 2.671 1.00 93.62 87 LYS A C 1
ATOM 663 O O . LYS A 1 87 ? -2.436 2.067 3.371 1.00 93.62 87 LYS A O 1
ATOM 668 N N . MET A 1 88 ? -2.384 3.229 1.449 1.00 93.12 88 MET A N 1
ATOM 669 C CA . MET A 1 88 ? -1.300 2.479 0.806 1.00 93.12 88 MET A CA 1
ATOM 670 C C . MET A 1 88 ? 0.007 3.266 0.874 1.00 93.12 88 MET A C 1
ATOM 672 O O . MET A 1 88 ? 0.050 4.437 0.504 1.00 93.12 88 MET A O 1
ATOM 676 N N . ILE A 1 89 ? 1.090 2.619 1.300 1.00 92.12 89 ILE A N 1
ATOM 677 C CA . ILE A 1 89 ? 2.425 3.221 1.343 1.00 92.12 89 ILE A CA 1
ATOM 678 C C . ILE A 1 89 ? 3.408 2.251 0.686 1.00 92.12 89 ILE A C 1
ATOM 680 O O . ILE A 1 89 ? 3.717 1.205 1.254 1.00 92.12 89 ILE A O 1
ATOM 684 N N . THR A 1 90 ? 3.889 2.584 -0.513 1.00 89.38 90 THR A N 1
ATOM 685 C CA . THR A 1 90 ? 4.744 1.708 -1.333 1.00 89.38 90 THR A CA 1
ATOM 686 C C . THR A 1 90 ? 6.041 2.399 -1.765 1.00 89.38 90 THR A C 1
ATOM 688 O O . THR A 1 90 ? 6.143 3.629 -1.780 1.00 89.38 90 THR A O 1
ATOM 691 N N . GLY A 1 91 ? 7.062 1.596 -2.072 1.00 88.25 91 GLY A N 1
ATOM 692 C CA . GLY A 1 91 ? 8.290 2.033 -2.743 1.00 88.25 91 GLY A CA 1
ATOM 693 C C . GLY A 1 91 ? 8.145 2.132 -4.267 1.00 88.25 91 GLY A C 1
ATOM 694 O O . GLY A 1 91 ? 9.023 2.696 -4.919 1.00 88.25 91 GLY A O 1
ATOM 695 N N . ASP A 1 92 ? 7.048 1.621 -4.832 1.00 86.94 92 ASP A N 1
ATOM 696 C CA . ASP A 1 92 ? 6.780 1.678 -6.269 1.00 86.94 92 ASP A CA 1
ATOM 697 C C . ASP A 1 92 ? 6.572 3.107 -6.768 1.00 86.94 92 ASP A C 1
ATOM 699 O O . ASP A 1 92 ? 6.345 4.048 -6.004 1.00 86.94 92 ASP A O 1
ATOM 703 N N . ASN A 1 93 ? 6.637 3.277 -8.086 1.00 86.25 93 ASN A N 1
ATOM 704 C CA . ASN A 1 93 ? 6.342 4.557 -8.715 1.00 86.25 93 ASN A CA 1
ATOM 705 C C . ASN A 1 93 ? 4.848 4.931 -8.570 1.00 86.25 93 ASN A C 1
ATOM 707 O O . ASN A 1 93 ? 3.984 4.072 -8.379 1.00 86.25 93 ASN A O 1
ATOM 711 N N . ILE A 1 94 ? 4.547 6.225 -8.711 1.00 88.25 94 ILE A N 1
ATOM 712 C CA . ILE A 1 94 ? 3.195 6.772 -8.534 1.00 88.25 94 ILE A CA 1
ATOM 713 C C . ILE A 1 94 ? 2.158 6.188 -9.508 1.00 88.25 94 ILE A C 1
ATOM 715 O O . ILE A 1 94 ? 1.000 6.024 -9.135 1.00 88.25 94 ILE A O 1
ATOM 719 N N . PHE A 1 95 ? 2.554 5.825 -10.733 1.00 84.25 95 PHE A N 1
ATOM 720 C CA . PHE A 1 95 ? 1.643 5.274 -11.742 1.00 84.25 95 PHE A CA 1
ATOM 721 C C . PHE A 1 95 ? 1.189 3.860 -11.375 1.00 84.25 95 PHE A C 1
ATOM 723 O O . PHE A 1 95 ? -0.007 3.575 -11.377 1.00 84.25 95 PHE A O 1
ATOM 730 N N . THR A 1 96 ? 2.131 3.001 -10.991 1.00 83.31 96 THR A N 1
ATOM 731 C CA . THR A 1 96 ? 1.855 1.643 -10.515 1.00 83.31 96 THR A CA 1
ATOM 732 C C . THR A 1 96 ? 1.043 1.684 -9.223 1.00 83.31 96 THR A C 1
ATOM 734 O O . THR A 1 96 ? 0.002 1.037 -9.129 1.00 83.31 96 THR A O 1
ATOM 737 N N . ALA A 1 97 ? 1.446 2.520 -8.260 1.00 88.62 97 ALA A N 1
ATOM 738 C CA . ALA A 1 97 ? 0.717 2.689 -7.005 1.00 88.62 97 ALA A CA 1
ATOM 739 C C . ALA A 1 97 ? -0.733 3.149 -7.236 1.00 88.62 97 ALA A C 1
ATOM 741 O O . ALA A 1 97 ? -1.651 2.633 -6.603 1.00 88.62 97 ALA A O 1
ATOM 742 N N . LYS A 1 98 ? -0.956 4.072 -8.184 1.00 88.06 98 LYS A N 1
ATOM 743 C CA . LYS A 1 98 ? -2.293 4.549 -8.556 1.00 88.06 98 LYS A CA 1
ATOM 744 C C . LYS A 1 98 ? -3.190 3.419 -9.045 1.00 88.06 98 LYS A C 1
ATOM 746 O O . LYS A 1 98 ? -4.319 3.290 -8.580 1.00 88.06 98 LYS A O 1
ATOM 751 N N . VAL A 1 99 ? -2.697 2.610 -9.976 1.00 85.62 99 VAL A N 1
ATOM 752 C CA . VAL A 1 99 ? -3.476 1.515 -10.563 1.00 85.62 99 VAL A CA 1
ATOM 753 C C . VAL A 1 99 ? -3.780 0.448 -9.510 1.00 85.62 99 VAL A C 1
ATOM 755 O O . VAL A 1 99 ? -4.936 0.061 -9.377 1.00 85.62 99 VAL A O 1
ATOM 758 N N . ILE A 1 100 ? -2.796 0.051 -8.693 1.00 87.38 100 ILE A N 1
ATOM 759 C CA . ILE A 1 100 ? -2.999 -0.914 -7.596 1.00 87.38 100 ILE A CA 1
ATOM 760 C C . ILE A 1 100 ? -4.012 -0.376 -6.574 1.00 87.38 100 ILE A C 1
ATOM 762 O O . ILE A 1 100 ? -4.881 -1.119 -6.112 1.00 87.38 100 ILE A O 1
ATOM 766 N N . ALA A 1 101 ? -3.937 0.911 -6.226 1.00 90.44 101 ALA A N 1
ATOM 767 C CA . ALA A 1 101 ? -4.865 1.535 -5.288 1.00 90.44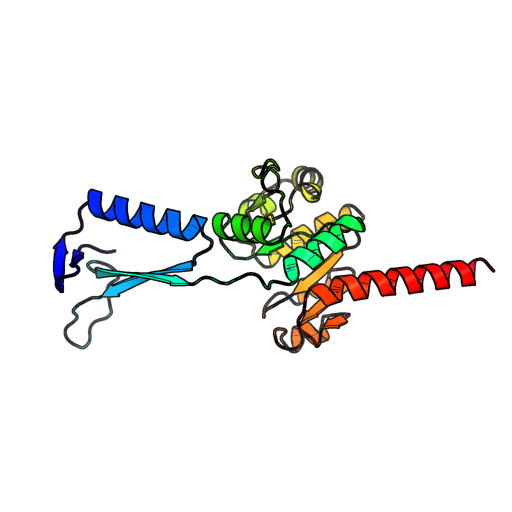 101 ALA A CA 1
ATOM 768 C C . ALA A 1 101 ? -6.306 1.575 -5.820 1.00 90.44 101 ALA A C 1
ATOM 770 O O . ALA A 1 101 ? -7.237 1.385 -5.038 1.00 90.44 101 ALA A O 1
ATOM 771 N N . ILE A 1 102 ? -6.495 1.787 -7.126 1.00 88.75 102 ILE A N 1
ATOM 772 C CA . ILE A 1 102 ? -7.815 1.735 -7.768 1.00 88.75 102 ILE A CA 1
ATOM 773 C C . ILE A 1 102 ? -8.321 0.288 -7.838 1.00 88.75 102 ILE A C 1
ATOM 775 O O . ILE A 1 102 ? -9.443 0.028 -7.412 1.00 88.75 102 ILE A O 1
ATOM 779 N N . GLU A 1 103 ? -7.496 -0.662 -8.300 1.00 87.00 103 GLU A N 1
ATOM 780 C CA . GLU A 1 103 ? -7.846 -2.094 -8.358 1.00 87.00 103 GLU A CA 1
ATOM 781 C C . GLU A 1 103 ? -8.230 -2.643 -6.969 1.00 87.00 103 GLU A C 1
ATOM 783 O O . GLU A 1 103 ? -9.167 -3.428 -6.842 1.00 87.00 103 GLU A O 1
ATOM 788 N N . SER A 1 104 ? -7.543 -2.191 -5.915 1.00 89.00 104 SER A N 1
ATOM 789 C CA . SER A 1 104 ? -7.793 -2.605 -4.525 1.00 89.00 104 SER A CA 1
ATOM 790 C C . SER A 1 104 ? -8.935 -1.839 -3.846 1.00 89.00 104 SER A C 1
ATOM 792 O O . SER A 1 104 ? -9.250 -2.120 -2.693 1.00 89.00 104 SER A O 1
ATOM 794 N N . GLY A 1 105 ? -9.522 -0.833 -4.502 1.00 89.25 105 GLY A N 1
ATOM 795 C CA . GLY A 1 105 ? -10.584 -0.003 -3.927 1.00 89.25 105 GLY A CA 1
ATOM 796 C C . GLY A 1 105 ? -10.128 0.980 -2.839 1.00 89.25 105 GLY A C 1
ATOM 797 O O . GLY A 1 105 ? -10.966 1.492 -2.102 1.00 89.25 105 GLY A O 1
ATOM 798 N N . ILE A 1 106 ? -8.826 1.271 -2.726 1.00 91.75 106 ILE A N 1
ATOM 799 C CA . ILE A 1 106 ? -8.247 2.265 -1.795 1.00 91.75 106 ILE A CA 1
ATOM 800 C C . ILE A 1 106 ? -8.453 3.696 -2.298 1.00 91.75 106 ILE A C 1
ATOM 802 O O . ILE A 1 106 ? -8.515 4.629 -1.503 1.00 91.75 106 ILE A O 1
ATOM 806 N N . VAL A 1 107 ? -8.582 3.889 -3.607 1.00 89.69 107 VAL A N 1
ATOM 807 C CA . VAL A 1 107 ? -8.978 5.168 -4.208 1.00 89.69 107 VAL A CA 1
ATOM 808 C C . VAL A 1 107 ? -10.129 4.899 -5.160 1.00 89.69 107 VAL A C 1
ATOM 810 O O . VAL A 1 107 ? -10.098 3.920 -5.907 1.00 89.69 107 VAL A O 1
ATOM 813 N N . LYS A 1 108 ? -11.174 5.730 -5.118 1.00 81.69 108 LYS A N 1
ATOM 814 C CA . LYS A 1 108 ? -12.295 5.569 -6.050 1.00 81.69 108 LYS A CA 1
ATOM 815 C C . LYS A 1 108 ? -11.873 6.031 -7.454 1.00 81.69 108 LYS A C 1
ATOM 817 O O . LYS A 1 108 ? -11.181 7.040 -7.559 1.00 81.69 108 LYS A O 1
ATOM 822 N N . PRO A 1 109 ? -12.334 5.383 -8.541 1.00 73.44 109 PRO A N 1
ATOM 823 C CA . PRO A 1 109 ? -11.972 5.770 -9.911 1.00 73.44 109 PRO A CA 1
ATOM 824 C C . PRO A 1 109 ? -12.276 7.238 -10.257 1.00 73.44 109 PRO A C 1
ATOM 826 O O . PRO A 1 109 ? -11.575 7.830 -11.071 1.00 73.44 109 PRO A O 1
ATOM 829 N N . ASN A 1 110 ? -13.298 7.816 -9.613 1.00 67.12 110 ASN A N 1
ATOM 830 C CA . ASN A 1 110 ? -13.781 9.182 -9.843 1.00 67.12 110 ASN A CA 1
ATOM 831 C C . ASN A 1 110 ? -13.378 10.173 -8.735 1.00 67.12 110 ASN A C 1
ATOM 833 O O . ASN A 1 110 ? -13.839 11.311 -8.746 1.00 67.12 110 ASN A O 1
ATOM 837 N N . GLU A 1 111 ? -12.580 9.754 -7.748 1.00 66.00 111 GLU A N 1
ATOM 838 C CA . GLU A 1 111 ? -11.992 10.700 -6.797 1.00 66.00 111 GLU A CA 1
ATOM 839 C C . GLU A 1 111 ? -10.882 11.483 -7.489 1.00 66.00 111 GLU A C 1
ATOM 841 O O . GLU A 1 111 ? -10.104 10.918 -8.266 1.00 66.00 111 GLU A O 1
ATOM 846 N N . ASP A 1 112 ? -10.805 12.780 -7.185 1.00 63.50 112 ASP A N 1
ATOM 847 C CA . ASP A 1 112 ? -9.758 13.664 -7.680 1.00 63.50 112 ASP A CA 1
ATOM 848 C C . ASP A 1 112 ? -8.392 13.128 -7.220 1.00 63.50 112 ASP A C 1
ATOM 850 O O . ASP A 1 112 ? -7.922 13.353 -6.101 1.00 63.50 112 ASP A O 1
ATOM 854 N N . SER A 1 113 ? -7.786 12.308 -8.083 1.00 62.88 113 SER A N 1
ATOM 855 C CA . SER A 1 113 ? -6.617 11.490 -7.751 1.00 62.88 113 SER A CA 1
ATOM 856 C C . SER A 1 113 ? -5.387 12.350 -7.458 1.00 62.88 113 SER A C 1
ATOM 858 O O . SER A 1 113 ? -4.394 11.836 -6.953 1.00 62.88 113 SER A O 1
ATOM 860 N N . SER A 1 114 ? -5.449 13.641 -7.798 1.00 65.88 114 SER A N 1
ATOM 861 C CA . SER A 1 114 ? -4.385 14.621 -7.604 1.00 65.88 114 SER A CA 1
ATOM 862 C C . SER A 1 114 ? -4.094 14.882 -6.122 1.00 65.88 114 SER A C 1
ATOM 864 O O . SER A 1 114 ? -2.932 14.952 -5.736 1.00 65.88 114 SER A O 1
ATOM 866 N N . ASN A 1 115 ? -5.129 14.941 -5.277 1.00 79.38 115 ASN A N 1
ATOM 867 C CA . ASN A 1 115 ? -4.988 15.235 -3.846 1.00 79.38 115 ASN A CA 1
ATOM 868 C C . ASN A 1 115 ? -4.912 13.975 -2.972 1.00 79.38 115 ASN A C 1
ATOM 870 O O . ASN A 1 115 ? -4.449 14.036 -1.833 1.00 79.38 115 ASN A O 1
ATOM 874 N N . ALA A 1 116 ? -5.358 12.829 -3.493 1.00 88.06 116 ALA A N 1
ATOM 875 C CA . ALA A 1 116 ? -5.345 11.558 -2.771 1.00 88.06 116 ALA A CA 1
ATOM 876 C C . ALA A 1 116 ? -3.992 10.830 -2.827 1.00 88.06 116 ALA A C 1
ATOM 878 O O . ALA A 1 116 ? -3.806 9.833 -2.124 1.00 88.06 116 ALA A O 1
ATOM 879 N N . MET A 1 117 ? -3.055 11.287 -3.657 1.00 92.12 117 MET A N 1
ATOM 880 C CA . MET A 1 117 ? -1.788 10.604 -3.904 1.00 92.12 117 MET A CA 1
ATOM 881 C C . MET A 1 117 ? -0.610 11.563 -3.753 1.00 92.12 117 MET A C 1
ATOM 883 O O . MET A 1 117 ? -0.687 12.724 -4.142 1.00 92.12 117 MET A O 1
ATOM 887 N N . VAL A 1 118 ? 0.495 11.076 -3.196 1.00 94.50 118 VAL A N 1
ATOM 888 C CA . VAL A 1 118 ? 1.714 11.867 -2.996 1.00 94.50 118 VAL A CA 1
ATOM 889 C C . VAL A 1 118 ? 2.951 10.989 -3.178 1.00 94.50 118 VAL A C 1
ATOM 891 O O . VAL A 1 118 ? 2.914 9.789 -2.907 1.00 94.50 118 VAL A O 1
ATOM 894 N N . GLU A 1 119 ? 4.068 11.559 -3.619 1.00 95.06 119 GLU A N 1
ATOM 895 C CA . GLU A 1 119 ? 5.364 10.878 -3.533 1.00 95.06 119 GLU A CA 1
ATOM 896 C C . GLU A 1 119 ? 6.029 11.149 -2.176 1.00 95.06 119 GLU A C 1
ATOM 898 O O . GLU A 1 119 ? 5.868 12.226 -1.597 1.00 95.06 119 GLU A O 1
ATOM 903 N N . GLY A 1 120 ? 6.812 10.194 -1.666 1.00 94.75 120 GLY A N 1
ATOM 904 C CA . GLY A 1 120 ? 7.501 10.316 -0.374 1.00 94.75 120 GLY A CA 1
ATOM 905 C C . GLY A 1 120 ? 8.364 11.579 -0.269 1.00 94.75 120 GLY A C 1
ATOM 906 O O . GLY A 1 120 ? 8.318 12.283 0.739 1.00 94.75 120 GLY A O 1
ATOM 907 N N . VAL A 1 121 ? 9.064 11.938 -1.353 1.00 95.12 121 VAL A N 1
ATOM 908 C CA . VAL A 1 121 ? 9.874 13.168 -1.434 1.00 95.12 121 VAL A CA 1
ATOM 909 C C . VAL A 1 121 ? 9.039 14.445 -1.309 1.00 95.12 121 VAL A C 1
ATOM 911 O O . VAL A 1 121 ? 9.464 15.402 -0.670 1.00 95.12 121 VAL A O 1
ATOM 914 N N . THR A 1 122 ? 7.835 14.474 -1.871 1.00 95.12 122 THR A N 1
ATOM 915 C CA . THR A 1 122 ? 6.942 15.630 -1.750 1.00 95.12 122 THR A CA 1
ATOM 916 C C . THR A 1 122 ? 6.389 15.709 -0.332 1.00 95.12 122 THR A C 1
ATOM 918 O O . THR A 1 122 ? 6.439 16.762 0.296 1.00 95.12 122 THR A O 1
ATOM 921 N N . PHE A 1 123 ? 5.946 14.574 0.218 1.00 95.75 123 PHE A N 1
ATOM 922 C CA . PHE A 1 123 ? 5.384 14.506 1.564 1.00 95.75 123 PHE A CA 1
ATOM 923 C C . PHE A 1 123 ? 6.383 14.923 2.652 1.00 95.75 123 PHE A C 1
ATOM 925 O O . PHE A 1 123 ? 6.036 15.672 3.568 1.00 95.75 123 PHE A O 1
ATOM 932 N N . ARG A 1 124 ? 7.644 14.485 2.552 1.00 94.69 124 ARG A N 1
ATOM 933 C CA . ARG A 1 124 ? 8.681 14.891 3.512 1.00 94.69 124 ARG A CA 1
ATOM 934 C C . ARG A 1 124 ? 9.046 16.370 3.405 1.00 94.69 124 ARG A C 1
ATOM 936 O O . ARG A 1 124 ? 9.517 16.922 4.391 1.00 94.69 124 ARG A O 1
ATOM 943 N N . ASN A 1 125 ? 8.835 17.002 2.253 1.00 96.06 125 ASN A N 1
ATOM 944 C CA . ASN A 1 125 ? 9.170 18.410 2.037 1.00 96.06 125 ASN A CA 1
ATOM 945 C C . ASN A 1 125 ? 8.031 19.372 2.402 1.00 96.06 125 ASN A C 1
ATOM 947 O O . ASN A 1 125 ? 8.290 20.563 2.527 1.00 96.06 125 ASN A O 1
ATOM 951 N N . TYR A 1 126 ? 6.807 18.878 2.607 1.00 95.25 126 TYR A N 1
ATOM 952 C CA . TYR A 1 126 ? 5.721 19.681 3.176 1.00 95.25 126 TYR A CA 1
ATOM 953 C C . TYR A 1 126 ? 6.084 20.237 4.554 1.00 95.25 126 TYR A C 1
ATOM 955 O O . TYR A 1 126 ? 6.805 19.587 5.321 1.00 95.25 126 TYR A O 1
ATOM 963 N N . SER A 1 127 ? 5.540 21.407 4.890 1.00 96.12 127 SER A N 1
ATOM 964 C CA . SER A 1 127 ? 5.592 21.920 6.262 1.00 96.12 127 SER A CA 1
ATOM 965 C C . SER A 1 127 ? 4.802 21.011 7.212 1.00 96.12 127 SER A C 1
ATOM 967 O O . SER A 1 127 ? 4.017 20.159 6.785 1.00 96.12 127 SER A O 1
ATOM 969 N N . ASP A 1 128 ? 5.005 21.155 8.523 1.00 93.81 128 ASP A N 1
ATOM 970 C CA . ASP A 1 128 ? 4.245 20.355 9.488 1.00 93.81 128 ASP A CA 1
ATOM 971 C C . ASP A 1 128 ? 2.737 20.641 9.388 1.00 93.81 128 ASP A C 1
ATOM 973 O O . ASP A 1 128 ? 1.926 19.716 9.397 1.00 93.81 128 ASP A O 1
ATOM 977 N N . GLU A 1 129 ? 2.368 21.906 9.186 1.00 94.62 129 GLU A N 1
ATOM 978 C CA . GLU A 1 129 ? 0.991 22.364 9.001 1.00 94.62 129 GLU A CA 1
ATOM 979 C C . GLU A 1 129 ? 0.368 21.758 7.739 1.00 94.62 129 GLU A C 1
ATOM 981 O O . GLU A 1 129 ? -0.710 21.164 7.810 1.00 94.62 129 GLU A O 1
ATOM 986 N N . GLU A 1 130 ? 1.074 21.824 6.604 1.00 94.19 130 GLU A N 1
ATOM 987 C CA . GLU A 1 130 ? 0.615 21.246 5.336 1.00 94.19 130 GLU A CA 1
ATOM 988 C C . GLU A 1 130 ? 0.430 19.729 5.435 1.00 94.19 130 GLU A C 1
ATOM 990 O O . GLU A 1 130 ? -0.555 19.180 4.928 1.00 94.19 130 GLU A O 1
ATOM 995 N N . ARG A 1 131 ? 1.362 19.030 6.105 1.00 94.69 131 ARG A N 1
ATOM 996 C CA . ARG A 1 131 ? 1.223 17.588 6.343 1.00 94.69 131 ARG A CA 1
ATOM 997 C C . ARG A 1 131 ? -0.026 17.315 7.154 1.00 94.69 131 ARG A C 1
ATOM 999 O O . ARG A 1 131 ? -0.809 16.459 6.761 1.00 94.69 131 ARG A O 1
ATOM 1006 N N . MET A 1 132 ? -0.233 18.032 8.254 1.00 94.19 132 MET A N 1
ATOM 1007 C CA . MET A 1 132 ? -1.386 17.821 9.125 1.00 94.19 132 MET A CA 1
ATOM 1008 C C . MET A 1 132 ? -2.704 18.136 8.411 1.00 94.19 132 MET A C 1
ATOM 1010 O O . MET A 1 132 ? -3.678 17.409 8.595 1.00 94.19 132 MET A O 1
ATOM 1014 N N . GLU A 1 133 ? -2.763 19.151 7.556 1.00 93.56 133 GLU A N 1
ATOM 1015 C CA . GLU A 1 133 ? -3.949 19.440 6.748 1.00 93.56 133 GLU A CA 1
ATOM 1016 C C . GLU A 1 133 ? -4.266 18.291 5.775 1.00 93.56 133 GLU A C 1
ATOM 1018 O O . GLU A 1 133 ? -5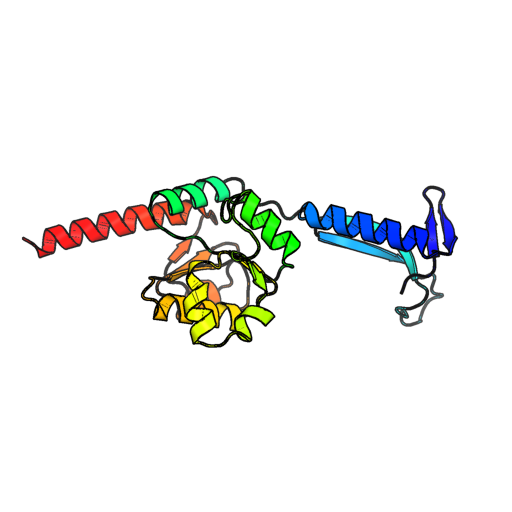.382 17.763 5.768 1.00 93.56 133 GLU A O 1
ATOM 1023 N N . LYS A 1 134 ? -3.259 17.834 5.021 1.00 92.19 134 LYS A N 1
ATOM 1024 C CA . LYS A 1 134 ? -3.422 16.868 3.923 1.00 92.19 134 LYS A CA 1
ATOM 1025 C C . LYS A 1 134 ? -3.400 15.399 4.359 1.00 92.19 134 LYS A C 1
ATOM 1027 O O . LYS A 1 134 ? -3.801 14.525 3.596 1.00 92.19 134 LYS A O 1
ATOM 1032 N N . ILE A 1 135 ? -2.972 15.073 5.581 1.00 93.94 135 ILE A N 1
ATOM 1033 C CA . ILE A 1 135 ? -2.770 13.674 6.012 1.00 93.94 135 ILE A CA 1
ATOM 1034 C C . ILE A 1 135 ? -4.030 12.808 5.881 1.00 93.94 135 ILE A C 1
ATOM 1036 O O . ILE A 1 135 ? -3.958 11.618 5.567 1.00 93.94 135 ILE A O 1
ATOM 1040 N N . ASN A 1 136 ? -5.201 13.407 6.103 1.00 91.69 136 ASN A N 1
ATOM 1041 C CA . ASN A 1 136 ? -6.474 12.702 6.034 1.00 91.69 136 ASN A CA 1
ATOM 1042 C C . ASN A 1 136 ? -6.865 12.404 4.583 1.00 91.69 136 ASN A C 1
ATOM 1044 O O . ASN A 1 136 ? -7.353 11.307 4.320 1.00 91.69 136 ASN A O 1
ATOM 1048 N N . THR A 1 137 ? -6.593 13.330 3.659 1.00 91.44 137 THR A N 1
ATOM 1049 C CA . THR A 1 137 ? -6.948 13.213 2.237 1.00 91.44 137 THR A CA 1
ATOM 1050 C C . THR A 1 137 ? -5.974 12.341 1.453 1.00 91.44 137 THR A C 1
ATOM 1052 O O . THR A 1 137 ? -6.381 11.706 0.484 1.00 91.44 137 THR A O 1
ATOM 1055 N N . ILE A 1 138 ? -4.714 12.246 1.882 1.00 93.75 138 ILE A N 1
ATOM 1056 C CA . ILE A 1 138 ? -3.714 11.378 1.250 1.00 93.75 138 ILE A CA 1
ATOM 1057 C C . ILE A 1 138 ? -4.052 9.909 1.529 1.00 93.75 138 ILE A C 1
ATOM 1059 O O . ILE A 1 138 ? -3.971 9.441 2.663 1.00 93.75 138 ILE A O 1
ATOM 1063 N N . HIS A 1 139 ? -4.389 9.152 0.493 1.00 93.69 139 HIS A N 1
ATOM 1064 C CA . HIS A 1 139 ? -4.664 7.716 0.560 1.00 93.69 139 HIS A CA 1
ATOM 1065 C C . HIS A 1 139 ? -3.482 6.868 0.093 1.00 93.69 139 HIS A C 1
ATOM 1067 O O . HIS A 1 139 ? -3.340 5.731 0.540 1.00 93.69 139 HIS A O 1
ATOM 1073 N N . VAL A 1 140 ? -2.634 7.406 -0.787 1.00 94.44 140 VAL A N 1
ATOM 1074 C CA . VAL A 1 140 ? -1.504 6.680 -1.377 1.00 94.44 140 VAL A CA 1
ATOM 1075 C C . VAL A 1 140 ? -0.222 7.496 -1.258 1.00 94.44 140 VAL A C 1
ATOM 1077 O O . VAL A 1 140 ? -0.174 8.647 -1.686 1.00 94.44 140 VAL A O 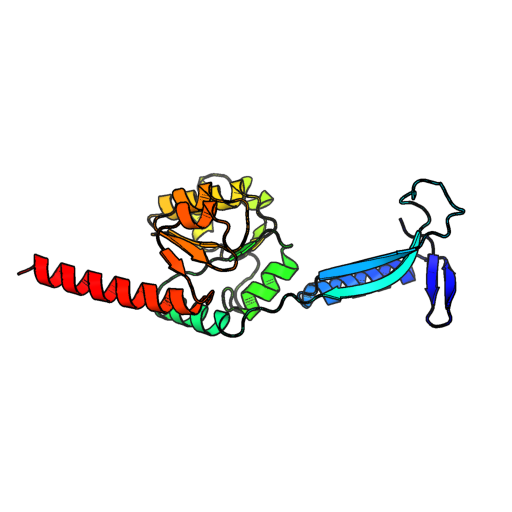1
ATOM 1080 N N . MET A 1 141 ? 0.832 6.879 -0.727 1.00 94.81 141 MET A N 1
ATOM 1081 C CA . MET A 1 141 ? 2.199 7.387 -0.801 1.00 94.81 141 MET A CA 1
ATOM 1082 C C . MET A 1 141 ? 3.058 6.447 -1.651 1.00 94.81 141 MET A C 1
ATOM 1084 O O . MET A 1 141 ? 3.259 5.287 -1.288 1.00 94.81 141 MET A O 1
ATOM 1088 N N . ALA A 1 142 ? 3.581 6.954 -2.764 1.00 93.56 142 ALA A N 1
ATOM 1089 C CA . ALA A 1 142 ? 4.488 6.231 -3.655 1.00 93.56 142 ALA A CA 1
ATOM 1090 C C . ALA A 1 142 ? 5.949 6.650 -3.434 1.00 93.56 142 ALA A C 1
ATOM 1092 O O . ALA A 1 142 ? 6.216 7.683 -2.817 1.00 93.56 142 ALA A O 1
ATOM 1093 N N . ARG A 1 143 ? 6.906 5.862 -3.942 1.00 92.38 143 ARG A N 1
ATOM 1094 C CA . ARG A 1 143 ? 8.359 6.079 -3.781 1.00 92.38 143 ARG A CA 1
ATOM 1095 C C . ARG A 1 143 ? 8.767 6.384 -2.332 1.00 92.38 143 ARG A C 1
ATOM 1097 O O . ARG A 1 143 ? 9.629 7.224 -2.085 1.00 92.38 143 ARG A O 1
ATOM 1104 N N . SER A 1 144 ? 8.113 5.737 -1.369 1.00 91.81 144 SER A N 1
ATOM 1105 C CA . SER A 1 144 ? 8.344 5.990 0.054 1.00 91.81 144 SER A CA 1
ATOM 1106 C C . SER A 1 144 ? 9.650 5.359 0.539 1.00 91.81 144 SER A C 1
ATOM 1108 O O . SER A 1 144 ? 9.928 4.181 0.302 1.00 91.81 144 SER A O 1
ATOM 1110 N N . SER A 1 145 ? 10.442 6.141 1.269 1.00 90.50 145 SER A N 1
ATOM 1111 C CA . SER A 1 145 ? 11.550 5.643 2.086 1.00 90.50 145 SER A CA 1
ATOM 1112 C C . SER A 1 145 ? 11.045 5.201 3.469 1.00 90.50 145 SER A C 1
ATOM 1114 O O . SER A 1 145 ? 9.968 5.636 3.887 1.00 90.50 145 SER A O 1
ATOM 1116 N N . PRO A 1 146 ? 11.803 4.387 4.233 1.00 86.75 146 PRO A N 1
ATOM 1117 C CA . PRO A 1 146 ? 11.423 4.011 5.601 1.00 86.75 146 PRO A CA 1
ATOM 1118 C C . PRO A 1 146 ? 11.110 5.217 6.503 1.00 86.75 146 PRO A C 1
ATOM 1120 O O . PRO A 1 146 ? 10.186 5.164 7.315 1.00 86.75 146 PRO A O 1
ATOM 1123 N N . PHE A 1 147 ? 11.832 6.327 6.313 1.00 89.00 147 PHE A N 1
ATOM 1124 C CA . PHE A 1 147 ? 11.595 7.580 7.028 1.00 89.00 147 PHE A CA 1
ATOM 1125 C C . PHE A 1 147 ? 10.239 8.208 6.680 1.00 89.00 147 PHE A C 1
ATOM 1127 O O . PHE A 1 147 ? 9.532 8.668 7.574 1.00 89.00 147 PHE A O 1
ATOM 1134 N N . ASP A 1 148 ? 9.836 8.184 5.408 1.00 92.50 148 ASP A N 1
ATOM 1135 C CA . ASP A 1 148 ? 8.562 8.771 4.976 1.00 92.50 148 ASP A CA 1
ATOM 1136 C C . ASP A 1 148 ? 7.369 7.998 5.561 1.00 92.50 148 ASP A C 1
ATOM 1138 O O . ASP A 1 148 ? 6.384 8.602 5.991 1.00 92.50 148 ASP A O 1
ATOM 1142 N N . LYS A 1 149 ? 7.486 6.662 5.661 1.00 90.12 149 LYS A N 1
ATOM 1143 C CA . LYS A 1 149 ? 6.478 5.811 6.320 1.00 90.12 149 LYS A CA 1
ATOM 1144 C C . LYS A 1 149 ? 6.319 6.186 7.789 1.00 90.12 149 LYS A C 1
ATOM 1146 O O . LYS A 1 149 ? 5.205 6.387 8.266 1.00 90.12 149 LYS A O 1
ATOM 1151 N N . PHE A 1 150 ? 7.444 6.306 8.490 1.00 89.75 150 PHE A N 1
ATOM 1152 C CA . PHE A 1 150 ? 7.477 6.702 9.893 1.00 89.75 150 PHE A CA 1
ATOM 1153 C C . PHE A 1 150 ? 6.864 8.091 10.112 1.00 89.75 150 PHE A C 1
ATOM 1155 O O . PHE A 1 150 ? 6.060 8.282 11.023 1.00 89.75 150 PHE A O 1
ATOM 1162 N N . LEU A 1 151 ? 7.186 9.051 9.244 1.00 92.50 151 LEU A N 1
ATOM 1163 C CA . LEU A 1 151 ? 6.641 10.404 9.309 1.00 92.50 151 LEU A CA 1
ATOM 1164 C C . LEU A 1 151 ? 5.116 10.423 9.108 1.00 92.50 151 LEU A C 1
ATOM 1166 O O . LEU A 1 151 ? 4.409 11.073 9.875 1.00 92.50 151 LEU A O 1
ATOM 1170 N N . MET A 1 152 ? 4.603 9.670 8.130 1.00 93.00 152 MET A N 1
ATOM 1171 C CA . MET A 1 152 ? 3.162 9.506 7.891 1.00 93.00 152 MET A CA 1
ATOM 1172 C C . MET A 1 152 ? 2.449 8.928 9.122 1.00 93.00 152 MET A C 1
ATOM 1174 O O . MET A 1 152 ? 1.433 9.477 9.550 1.00 93.00 152 MET A O 1
ATOM 1178 N N . ILE A 1 153 ? 3.007 7.875 9.730 1.00 93.06 153 ILE A N 1
ATOM 1179 C CA . ILE A 1 153 ? 2.476 7.271 10.964 1.00 93.06 153 ILE A CA 1
ATOM 1180 C C . ILE A 1 153 ? 2.408 8.316 12.082 1.00 93.06 153 ILE A C 1
ATOM 1182 O O . ILE A 1 153 ? 1.348 8.506 12.677 1.00 93.06 153 ILE A O 1
ATOM 1186 N N . LYS A 1 154 ? 3.496 9.057 12.324 1.00 93.56 154 LYS A N 1
ATOM 1187 C CA . LYS A 1 154 ? 3.524 10.108 13.351 1.00 93.56 154 LYS A CA 1
ATOM 1188 C C . LYS A 1 154 ? 2.480 11.194 13.121 1.00 93.56 154 LYS A C 1
ATOM 1190 O O . LYS A 1 154 ? 1.816 11.599 14.073 1.00 93.56 154 LYS A O 1
ATOM 1195 N N . CYS A 1 155 ? 2.306 11.658 11.886 1.00 94.81 155 CYS A N 1
ATOM 1196 C CA . CYS A 1 155 ? 1.281 12.651 11.558 1.00 94.81 155 CYS A CA 1
ATOM 1197 C C . CYS A 1 155 ? -0.138 12.120 11.819 1.00 94.81 155 CYS A C 1
ATOM 1199 O O . CYS A 1 155 ? -0.958 12.831 12.399 1.00 94.81 155 CYS A O 1
ATOM 1201 N N . LEU A 1 156 ? -0.427 10.866 11.450 1.00 95.62 156 LEU A N 1
ATOM 1202 C CA . LEU A 1 156 ? -1.729 10.241 11.707 1.00 95.62 156 LEU A CA 1
ATOM 1203 C C . LEU A 1 156 ? -2.012 10.110 13.209 1.00 95.62 156 LEU A C 1
ATOM 1205 O O . LEU A 1 156 ? -3.091 10.504 13.655 1.00 95.62 156 LEU A O 1
ATOM 1209 N N . LYS A 1 157 ? -1.028 9.654 13.995 1.00 95.00 157 LYS A N 1
ATOM 1210 C CA . LYS A 1 157 ? -1.148 9.563 15.458 1.00 95.00 157 LYS A CA 1
ATOM 1211 C C . LYS A 1 157 ? -1.337 10.936 16.104 1.00 95.00 157 LYS A C 1
ATOM 1213 O O . LYS A 1 157 ? -2.217 11.108 16.939 1.00 95.00 157 LYS A O 1
ATOM 1218 N N . ARG A 1 158 ? -0.580 11.954 15.672 1.00 94.88 158 ARG A N 1
ATOM 1219 C CA . ARG A 1 158 ? -0.742 13.346 16.143 1.00 94.88 158 ARG A CA 1
ATOM 1220 C C . ARG A 1 158 ? -2.119 13.930 15.825 1.00 94.88 158 ARG A C 1
ATOM 1222 O O . ARG A 1 158 ? -2.573 14.818 16.536 1.00 94.88 158 ARG A O 1
ATOM 1229 N N . LYS A 1 159 ? -2.788 13.438 14.779 1.00 94.25 159 LYS A N 1
ATOM 1230 C CA . LYS A 1 159 ? -4.181 13.778 14.455 1.00 94.25 159 LYS A CA 1
ATOM 1231 C C . LYS A 1 159 ? -5.225 13.043 15.297 1.00 94.25 159 LYS A C 1
ATOM 1233 O O . LYS A 1 159 ? -6.409 13.314 15.123 1.00 94.25 159 LYS A O 1
ATOM 1238 N N . GLY A 1 160 ? -4.803 12.163 16.204 1.00 94.75 160 GLY A N 1
ATOM 1239 C CA . GLY A 1 160 ? -5.685 11.408 17.092 1.00 94.75 160 GLY A CA 1
ATOM 1240 C C . GLY A 1 160 ? -6.237 10.122 16.478 1.00 94.75 160 GLY A C 1
ATOM 1241 O O . GLY A 1 160 ? -7.161 9.538 17.037 1.00 94.75 160 GLY A O 1
ATOM 1242 N N . HIS A 1 161 ? -5.701 9.673 15.338 1.00 95.88 161 HIS A N 1
ATOM 1243 C CA . HIS A 1 161 ? -6.082 8.381 14.768 1.00 95.88 161 HIS A CA 1
ATOM 1244 C C . HIS A 1 161 ? -5.373 7.242 15.494 1.00 95.88 161 HIS A C 1
ATOM 1246 O O . HIS A 1 161 ? -4.187 7.350 15.798 1.00 95.88 161 HIS A O 1
ATOM 1252 N N . VAL A 1 162 ? -6.084 6.129 15.677 1.00 94.56 162 VAL A N 1
ATOM 1253 C CA . VAL A 1 162 ? -5.473 4.842 16.028 1.00 94.56 162 VAL A CA 1
ATOM 1254 C C . VAL A 1 162 ? -4.936 4.217 14.746 1.00 94.56 162 VAL A C 1
ATOM 1256 O O . VAL A 1 162 ? -5.692 3.982 13.800 1.00 94.56 162 VAL A O 1
ATOM 1259 N N . VAL A 1 163 ? -3.629 3.981 14.694 1.00 94.94 163 VAL A N 1
ATOM 1260 C CA . VAL A 1 163 ? -2.932 3.538 13.486 1.00 94.94 163 VAL A CA 1
ATOM 1261 C C . VAL A 1 163 ? -2.520 2.081 13.631 1.00 94.94 163 VAL A C 1
ATOM 1263 O O . VAL A 1 163 ? -1.751 1.731 14.524 1.00 94.94 163 VAL A O 1
ATOM 1266 N N . ALA A 1 164 ? -2.979 1.251 12.695 1.00 93.00 164 ALA A N 1
ATOM 1267 C CA . ALA A 1 164 ? -2.477 -0.101 12.500 1.00 93.00 164 ALA A CA 1
ATOM 1268 C C . ALA A 1 164 ? -1.647 -0.172 11.212 1.00 93.00 164 ALA A C 1
ATOM 1270 O O . ALA A 1 164 ? -2.043 0.392 10.188 1.00 93.00 164 ALA A O 1
ATOM 1271 N N . VAL A 1 165 ? -0.513 -0.874 11.243 1.00 90.69 165 VAL A N 1
ATOM 1272 C CA . VAL A 1 165 ? 0.327 -1.097 10.056 1.00 90.69 165 VAL A CA 1
ATOM 1273 C C . VAL A 1 165 ? 0.487 -2.581 9.813 1.00 90.69 165 VAL A C 1
ATOM 1275 O O . VAL A 1 165 ? 0.902 -3.317 10.698 1.00 90.69 165 VAL A O 1
ATOM 1278 N N . ILE A 1 166 ? 0.187 -2.991 8.583 1.00 86.81 166 ILE A N 1
ATOM 1279 C CA . ILE A 1 166 ? 0.375 -4.354 8.087 1.00 86.81 166 ILE A CA 1
ATOM 1280 C C . ILE A 1 166 ? 1.570 -4.355 7.160 1.00 86.81 166 ILE A C 1
ATOM 1282 O O . ILE A 1 166 ? 1.728 -3.428 6.358 1.00 86.81 166 ILE A O 1
ATOM 1286 N N . ARG A 1 167 ? 2.403 -5.390 7.254 1.00 75.25 167 ARG A N 1
ATOM 1287 C CA . ARG A 1 167 ? 3.650 -5.404 6.509 1.00 75.25 167 ARG A CA 1
ATOM 1288 C C . ARG A 1 167 ? 4.008 -6.734 5.859 1.00 75.25 167 ARG A C 1
ATOM 1290 O O . ARG A 1 167 ? 3.765 -7.802 6.410 1.00 75.25 167 ARG A O 1
ATOM 1297 N N . ASP A 1 168 ? 4.635 -6.583 4.696 1.00 65.94 168 ASP A N 1
ATOM 1298 C CA . ASP A 1 168 ? 5.253 -7.601 3.855 1.00 65.94 168 ASP A CA 1
ATOM 1299 C C . ASP A 1 168 ? 6.683 -7.102 3.523 1.00 65.94 168 ASP A C 1
ATOM 1301 O O . ASP A 1 168 ? 6.844 -6.080 2.849 1.00 65.94 168 ASP A O 1
ATOM 1305 N N . GLY A 1 169 ? 7.730 -7.716 4.091 1.00 61.88 169 GLY A N 1
ATOM 1306 C CA . GLY A 1 169 ? 9.132 -7.493 3.696 1.00 61.88 169 GLY A CA 1
ATOM 1307 C C . GLY A 1 169 ? 10.034 -6.710 4.664 1.00 61.88 169 GLY A C 1
ATOM 1308 O O . GLY A 1 169 ? 9.588 -6.010 5.561 1.00 61.88 169 GLY A O 1
ATOM 1309 N N . THR A 1 170 ? 11.350 -6.729 4.420 1.00 56.47 170 THR A N 1
ATOM 1310 C CA . THR A 1 170 ? 12.410 -6.916 5.437 1.00 56.47 170 THR A CA 1
ATOM 1311 C C . THR A 1 170 ? 13.039 -5.700 6.165 1.00 56.47 170 THR A C 1
ATOM 1313 O O . THR A 1 170 ? 13.971 -5.919 6.932 1.00 56.47 170 THR A O 1
ATOM 1316 N N . ASN A 1 171 ? 12.583 -4.437 6.034 1.00 58.50 171 ASN A N 1
ATOM 1317 C CA . ASN A 1 171 ? 13.341 -3.283 6.600 1.00 58.50 171 ASN A CA 1
ATOM 1318 C C . ASN A 1 171 ? 12.585 -2.079 7.250 1.00 58.50 171 ASN A C 1
ATOM 1320 O O . ASN A 1 171 ? 12.878 -0.922 6.975 1.00 58.50 171 ASN A O 1
ATOM 1324 N N . ASN A 1 172 ? 11.597 -2.306 8.115 1.00 62.00 172 ASN A N 1
ATOM 1325 C CA . ASN A 1 172 ? 10.731 -1.294 8.753 1.00 62.00 172 ASN A CA 1
ATOM 1326 C C . ASN A 1 172 ? 10.329 -1.666 10.209 1.00 62.00 172 ASN A C 1
ATOM 1328 O O . ASN A 1 172 ? 9.266 -1.248 10.666 1.00 62.00 172 ASN A O 1
ATOM 1332 N N . ALA A 1 173 ? 11.099 -2.502 10.930 1.00 68.19 173 ALA A N 1
ATOM 1333 C CA . ALA A 1 173 ? 10.791 -2.848 12.332 1.00 68.19 173 ALA A CA 1
ATOM 1334 C C . ALA A 1 173 ? 10.533 -1.607 13.224 1.00 68.19 173 ALA A C 1
ATOM 1336 O O . ALA A 1 173 ? 9.620 -1.656 14.047 1.00 68.19 173 ALA A O 1
ATOM 1337 N N . PRO A 1 174 ? 11.210 -0.455 13.005 1.00 73.75 174 PRO A N 1
ATOM 1338 C CA . PRO A 1 174 ? 10.879 0.787 13.704 1.00 73.75 174 PRO A CA 1
ATOM 1339 C C . PRO A 1 174 ? 9.441 1.276 13.484 1.00 73.75 174 PRO A C 1
ATOM 1341 O O . PRO A 1 174 ? 8.838 1.815 14.402 1.00 73.75 174 PRO A O 1
ATOM 1344 N N . ALA A 1 175 ? 8.869 1.077 12.292 1.00 77.38 175 ALA A N 1
ATOM 1345 C CA . ALA A 1 175 ? 7.499 1.495 12.002 1.00 77.38 175 ALA A CA 1
ATOM 1346 C C . ALA A 1 175 ? 6.466 0.625 12.735 1.00 77.38 175 ALA A C 1
ATOM 1348 O O . ALA A 1 175 ? 5.464 1.159 13.193 1.00 77.38 175 ALA A O 1
ATOM 1349 N N . LEU A 1 176 ? 6.724 -0.682 12.885 1.00 80.94 176 LEU A N 1
ATOM 1350 C CA . LEU A 1 176 ? 5.852 -1.590 13.647 1.00 80.94 176 LEU A CA 1
ATOM 1351 C C . LEU A 1 176 ? 5.840 -1.265 15.148 1.00 80.94 176 LEU A C 1
ATOM 1353 O O . LEU A 1 176 ? 4.817 -1.445 15.789 1.00 80.94 176 LEU A O 1
ATOM 1357 N N . LYS A 1 177 ? 6.938 -0.724 15.688 1.00 81.56 177 LYS A N 1
ATOM 1358 C CA . LYS A 1 177 ? 7.010 -0.294 17.094 1.00 81.56 177 LYS A CA 1
ATOM 1359 C C . LYS A 1 177 ? 6.396 1.080 17.367 1.00 81.56 177 LYS A C 1
ATOM 1361 O O . LYS A 1 177 ? 6.100 1.393 18.513 1.00 81.56 177 LYS A O 1
ATOM 1366 N N . GLU A 1 178 ? 6.254 1.923 16.347 1.00 86.25 178 GLU A N 1
ATOM 1367 C CA . GLU A 1 178 ? 5.715 3.283 16.505 1.00 86.25 178 GLU A CA 1
ATOM 1368 C C . GLU A 1 178 ? 4.176 3.316 16.450 1.00 86.25 178 GLU A C 1
ATOM 1370 O O . GLU A 1 178 ? 3.538 4.240 16.964 1.00 86.25 178 GLU A O 1
ATOM 1375 N N . VAL A 1 179 ? 3.566 2.334 15.789 1.00 90.62 179 VAL A N 1
ATOM 1376 C CA . VAL A 1 179 ? 2.112 2.259 15.586 1.00 90.62 179 VAL A CA 1
ATOM 1377 C C . VAL A 1 179 ? 1.392 1.792 16.843 1.00 90.62 179 VAL A C 1
ATOM 1379 O O . VAL A 1 179 ? 2.016 1.347 17.797 1.00 90.62 179 VAL A O 1
ATOM 1382 N N . ASP A 1 180 ? 0.069 1.933 16.861 1.00 93.56 180 ASP A N 1
ATOM 1383 C CA . ASP A 1 180 ? -0.739 1.441 17.980 1.00 93.56 180 ASP A CA 1
ATOM 1384 C C . ASP A 1 180 ? -0.970 -0.069 17.879 1.00 93.56 180 ASP A C 1
ATOM 1386 O O . ASP A 1 180 ? -1.158 -0.724 18.899 1.00 93.56 180 ASP A O 1
ATOM 1390 N N . ILE A 1 181 ? -0.982 -0.606 16.650 1.00 91.88 181 ILE A N 1
ATOM 1391 C CA . ILE A 1 181 ? -1.089 -2.043 16.381 1.00 91.88 181 ILE A CA 1
ATOM 1392 C C . ILE A 1 181 ? -0.189 -2.418 15.192 1.00 91.88 181 ILE A C 1
ATOM 1394 O O . ILE A 1 181 ? -0.458 -2.057 14.040 1.00 91.88 181 ILE A O 1
ATOM 1398 N N . GLY A 1 182 ? 0.873 -3.169 15.456 1.00 91.12 182 GLY A N 1
ATOM 1399 C CA . GLY A 1 182 ? 1.741 -3.774 14.452 1.00 91.12 182 GLY A CA 1
ATOM 1400 C C . GLY A 1 182 ? 1.222 -5.142 14.006 1.00 91.12 182 GLY A C 1
ATOM 1401 O O . GLY A 1 182 ? 1.079 -6.056 14.814 1.00 91.12 182 GLY A O 1
ATOM 1402 N N . LEU A 1 183 ? 0.979 -5.305 12.706 1.00 89.44 183 LEU A N 1
ATOM 1403 C CA . LEU A 1 183 ? 0.535 -6.553 12.083 1.00 89.44 183 LEU A CA 1
ATOM 1404 C C . LEU A 1 183 ? 1.631 -7.095 11.159 1.00 89.44 183 LEU A C 1
ATOM 1406 O O . LEU A 1 183 ? 2.071 -6.407 10.232 1.00 89.44 183 LEU A O 1
ATOM 1410 N N . SER A 1 184 ? 2.041 -8.344 11.369 1.00 86.44 184 SER A N 1
ATOM 1411 C CA . SER A 1 184 ? 2.982 -9.046 10.487 1.00 86.44 184 SER A CA 1
ATOM 1412 C C . SER A 1 184 ? 2.333 -10.255 9.812 1.00 86.44 184 SER A C 1
ATOM 1414 O O . SER A 1 184 ? 1.317 -10.783 10.266 1.00 86.44 184 SER A O 1
ATOM 1416 N N . MET A 1 185 ? 2.904 -10.671 8.685 1.00 82.81 185 MET A N 1
ATOM 1417 C CA . MET A 1 185 ? 2.512 -11.870 7.944 1.00 82.81 185 MET A CA 1
ATOM 1418 C C . MET A 1 185 ? 3.512 -12.998 8.222 1.00 82.81 185 MET A C 1
ATOM 1420 O O . MET A 1 185 ? 4.718 -12.765 8.194 1.00 82.81 185 MET A O 1
ATOM 1424 N N . GLU A 1 186 ? 3.049 -14.219 8.496 1.00 77.94 186 GLU A N 1
ATOM 1425 C CA . GLU A 1 186 ? 3.928 -15.323 8.905 1.00 77.94 186 GLU A CA 1
ATOM 1426 C C . GLU A 1 186 ? 4.924 -15.756 7.818 1.00 77.94 186 GLU A C 1
ATOM 1428 O O . GLU A 1 186 ? 6.097 -15.979 8.118 1.00 77.94 186 GLU A O 1
ATOM 1433 N N . ILE A 1 187 ? 4.482 -15.888 6.568 1.00 72.06 187 ILE A N 1
ATOM 1434 C CA . ILE A 1 187 ? 5.330 -16.398 5.476 1.00 72.06 187 ILE A CA 1
ATOM 1435 C C . ILE A 1 187 ? 6.246 -15.295 4.938 1.00 72.06 187 ILE A C 1
ATOM 1437 O O . ILE A 1 187 ? 7.370 -15.561 4.521 1.00 72.06 187 ILE A O 1
ATOM 1441 N N . HIS A 1 188 ? 5.765 -14.054 4.955 1.00 67.50 188 HIS A N 1
ATOM 1442 C CA . HIS A 1 188 ? 6.431 -12.917 4.324 1.00 67.50 188 HIS A CA 1
ATOM 1443 C C . HIS A 1 188 ? 7.211 -12.018 5.298 1.00 67.50 188 HIS A C 1
ATOM 1445 O O . HIS A 1 188 ? 8.027 -11.200 4.870 1.00 67.50 188 HIS A O 1
ATOM 1451 N N . GLY A 1 189 ? 6.967 -12.148 6.602 1.00 66.31 189 GLY A N 1
ATOM 1452 C CA . GLY A 1 189 ? 7.638 -11.373 7.639 1.00 66.31 189 GLY A CA 1
ATOM 1453 C C . GLY A 1 189 ? 8.958 -12.003 8.071 1.00 66.31 189 GLY A C 1
ATOM 1454 O O . GLY A 1 189 ? 9.041 -13.213 8.296 1.00 66.31 189 GLY A O 1
ATOM 1455 N N . THR A 1 190 ? 9.990 -11.179 8.249 1.00 75.50 190 THR A N 1
ATOM 1456 C CA . THR A 1 190 ? 11.227 -11.622 8.903 1.00 75.50 190 THR A CA 1
ATOM 1457 C C . THR A 1 190 ? 10.983 -11.922 10.379 1.00 75.50 190 THR A C 1
ATOM 1459 O O . THR A 1 190 ? 10.042 -11.415 10.987 1.00 75.50 190 THR A O 1
ATOM 1462 N N . GLU A 1 191 ? 11.855 -12.721 10.989 1.00 79.38 191 GLU A N 1
ATOM 1463 C CA . GLU A 1 191 ? 11.780 -13.035 12.423 1.00 79.38 191 GLU A CA 1
ATOM 1464 C C . GLU A 1 191 ? 11.753 -11.761 13.285 1.00 79.38 191 GLU A C 1
ATOM 1466 O O . GLU A 1 191 ? 10.885 -11.601 14.140 1.00 79.38 191 GLU A O 1
ATOM 1471 N N . LEU A 1 192 ? 12.580 -10.772 12.928 1.00 78.50 192 LEU A N 1
ATOM 1472 C CA . LEU A 1 192 ? 12.599 -9.454 13.564 1.00 78.50 192 LEU A CA 1
ATOM 1473 C C . LEU A 1 192 ? 11.262 -8.695 13.442 1.00 78.50 192 LEU A C 1
ATOM 1475 O O . LEU A 1 192 ? 10.899 -7.921 14.329 1.00 78.50 192 LEU A O 1
ATOM 1479 N N . GLU A 1 193 ? 10.528 -8.865 12.339 1.00 75.00 193 GLU A N 1
ATOM 1480 C CA . GLU A 1 193 ? 9.202 -8.259 12.177 1.00 75.00 193 GLU A CA 1
ATOM 1481 C C . GLU A 1 193 ? 8.149 -8.935 13.038 1.00 75.00 193 GLU A C 1
ATOM 1483 O O . GLU A 1 193 ? 7.323 -8.230 13.613 1.00 75.00 193 GLU A O 1
ATOM 1488 N N . LYS A 1 194 ? 8.194 -10.266 13.141 1.00 80.06 194 LYS A N 1
ATOM 1489 C CA . LYS A 1 194 ? 7.273 -11.037 13.982 1.00 80.06 194 LYS A CA 1
ATOM 1490 C C . LYS A 1 194 ? 7.441 -10.654 15.449 1.00 80.06 194 LYS A C 1
ATOM 1492 O O . LYS A 1 194 ? 6.453 -10.363 16.112 1.00 80.06 194 LYS A O 1
ATOM 1497 N N . GLU A 1 195 ? 8.684 -10.547 15.916 1.00 81.88 195 GLU A N 1
ATOM 1498 C CA . GLU A 1 195 ? 9.001 -10.081 17.274 1.00 81.88 195 GLU A CA 1
ATOM 1499 C C . GLU A 1 195 ? 8.592 -8.626 17.532 1.00 81.88 195 GLU A C 1
ATOM 1501 O O . GLU A 1 195 ? 8.324 -8.242 18.667 1.00 81.88 195 GLU A O 1
ATOM 1506 N N . SER A 1 196 ? 8.566 -7.794 16.488 1.00 81.81 196 SER A N 1
ATOM 1507 C CA . SER A 1 196 ? 8.188 -6.381 16.599 1.00 81.81 196 SER A CA 1
ATOM 1508 C C . SER A 1 196 ? 6.695 -6.131 16.366 1.00 81.81 196 SER A C 1
ATOM 1510 O O . SER A 1 196 ? 6.287 -4.973 16.395 1.00 81.81 196 SER A O 1
ATOM 1512 N N . SER A 1 197 ? 5.903 -7.168 16.078 1.00 85.81 197 SER A N 1
ATOM 1513 C CA . SER A 1 197 ? 4.466 -7.063 15.804 1.00 85.81 197 SER A CA 1
ATOM 1514 C C . SER A 1 197 ? 3.631 -7.543 16.984 1.00 85.81 197 SER A C 1
ATOM 1516 O O . SER A 1 197 ? 3.977 -8.529 17.626 1.00 85.81 197 SER A O 1
ATOM 1518 N N . ASP A 1 198 ? 2.494 -6.891 17.213 1.00 89.94 198 ASP A N 1
ATOM 1519 C CA . ASP A 1 198 ? 1.537 -7.286 18.248 1.00 89.94 198 ASP A CA 1
ATOM 1520 C C . ASP A 1 198 ? 0.705 -8.501 17.817 1.00 89.94 198 ASP A C 1
ATOM 1522 O O . ASP A 1 198 ? 0.279 -9.306 18.643 1.00 89.94 198 ASP A O 1
ATOM 1526 N N . ILE A 1 199 ? 0.449 -8.628 16.509 1.00 90.12 199 ILE A N 1
ATOM 1527 C CA . ILE A 1 199 ? -0.356 -9.704 15.930 1.00 90.12 199 ILE A CA 1
ATOM 1528 C C . ILE A 1 199 ? 0.343 -10.265 14.687 1.00 90.12 199 ILE A C 1
ATOM 1530 O O . ILE A 1 199 ? 0.653 -9.536 13.741 1.00 90.12 199 ILE A O 1
ATOM 1534 N N . VAL A 1 200 ? 0.511 -11.589 14.661 1.00 88.69 200 VAL A N 1
ATOM 1535 C CA . VAL A 1 200 ? 1.054 -12.338 13.520 1.00 88.69 200 VAL A CA 1
ATOM 1536 C C . VAL A 1 200 ? -0.088 -13.055 12.792 1.00 88.69 200 VAL A C 1
ATOM 1538 O O . VAL A 1 200 ? -0.789 -13.879 13.378 1.00 88.69 200 VAL A O 1
ATOM 1541 N N . MET A 1 201 ? -0.286 -12.754 11.507 1.00 87.19 201 MET A N 1
ATOM 1542 C CA . MET A 1 201 ? -1.273 -13.417 10.647 1.00 87.19 201 MET A CA 1
ATOM 1543 C C . MET A 1 201 ? -0.663 -14.658 9.987 1.00 87.19 201 MET A C 1
ATOM 1545 O O . MET A 1 201 ? 0.182 -14.545 9.096 1.00 87.19 201 MET A O 1
ATOM 1549 N N . LEU A 1 202 ? -1.127 -15.837 10.402 1.00 86.00 202 LEU A N 1
ATOM 1550 C CA . LEU A 1 202 ? -0.625 -17.133 9.922 1.00 86.00 202 LEU A CA 1
ATOM 1551 C C . LEU A 1 202 ? -1.073 -17.454 8.483 1.00 86.00 202 LEU A C 1
ATOM 1553 O O . LEU A 1 202 ? -0.361 -18.071 7.697 1.00 86.00 202 LEU A O 1
ATOM 1557 N N . ASP A 1 203 ? -2.256 -16.981 8.093 1.00 83.06 203 ASP A N 1
ATOM 1558 C CA . ASP A 1 203 ? -2.866 -17.263 6.789 1.00 83.06 203 ASP A CA 1
ATOM 1559 C C . ASP A 1 203 ? -2.366 -16.359 5.647 1.00 83.06 203 ASP A C 1
ATOM 1561 O O . ASP A 1 203 ? -2.689 -16.593 4.481 1.00 83.06 203 ASP A O 1
ATOM 1565 N N . ASN A 1 204 ? -1.579 -15.324 5.967 1.00 76.44 204 ASN A N 1
ATOM 1566 C CA . ASN A 1 204 ? -1.096 -14.293 5.040 1.00 76.44 204 ASN A CA 1
ATOM 1567 C C . ASN A 1 204 ? -2.215 -13.677 4.184 1.00 76.44 204 ASN A C 1
ATOM 1569 O O . ASN A 1 204 ? -2.014 -13.360 3.004 1.00 76.44 204 ASN A O 1
ATOM 1573 N N . ASN A 1 205 ? -3.408 -13.518 4.764 1.00 82.50 205 ASN A N 1
ATOM 1574 C CA . ASN A 1 205 ? -4.561 -12.981 4.060 1.00 82.50 205 ASN A CA 1
ATOM 1575 C C . ASN A 1 205 ? -5.043 -11.678 4.696 1.00 82.50 205 ASN A C 1
ATOM 1577 O O . ASN A 1 205 ? -5.399 -11.616 5.869 1.00 82.50 205 ASN A O 1
ATOM 1581 N N . PHE A 1 206 ? -5.133 -10.624 3.885 1.00 83.69 206 PHE A N 1
ATOM 1582 C CA . PHE A 1 206 ? -5.609 -9.315 4.331 1.00 83.69 206 PHE A CA 1
ATOM 1583 C C . PHE A 1 206 ? -7.057 -9.354 4.862 1.00 83.69 206 PHE A C 1
ATOM 1585 O O . PHE A 1 206 ? -7.439 -8.513 5.672 1.00 83.69 206 PHE A O 1
ATOM 1592 N N . THR A 1 207 ? -7.861 -10.360 4.498 1.00 87.19 207 THR A N 1
ATOM 1593 C CA . THR A 1 207 ? -9.202 -10.558 5.082 1.00 87.19 207 THR A CA 1
ATOM 1594 C C . THR A 1 207 ? -9.176 -10.777 6.590 1.00 87.19 207 THR A C 1
ATOM 1596 O O . THR A 1 207 ? -10.144 -10.431 7.267 1.00 87.19 207 THR A O 1
ATOM 1599 N N . SER A 1 208 ? -8.078 -11.298 7.141 1.00 89.31 208 SER A N 1
ATOM 1600 C CA . SER A 1 208 ? -7.940 -11.509 8.583 1.00 89.31 208 SER A CA 1
ATOM 1601 C C . SER A 1 208 ? -7.945 -10.205 9.374 1.00 89.31 208 SER A C 1
ATOM 1603 O O . SER A 1 208 ? -8.421 -10.183 10.505 1.00 89.31 208 SER A O 1
ATOM 1605 N N . VAL A 1 209 ? -7.570 -9.085 8.754 1.00 89.50 209 VAL A N 1
ATOM 1606 C CA . VAL A 1 209 ? -7.677 -7.744 9.350 1.00 89.50 209 VAL A CA 1
ATOM 1607 C C . VAL A 1 209 ? -9.129 -7.401 9.682 1.00 89.50 209 VAL A C 1
ATOM 1609 O O . VAL A 1 209 ? -9.419 -6.891 10.763 1.00 89.50 209 VAL A O 1
ATOM 1612 N N . VAL A 1 210 ? -10.063 -7.730 8.787 1.00 90.62 210 VAL A N 1
ATOM 1613 C CA . VAL A 1 210 ? -11.500 -7.497 9.002 1.00 90.62 210 VAL A CA 1
ATOM 1614 C C . VAL A 1 210 ? -11.997 -8.323 10.189 1.00 90.62 210 VAL A C 1
ATOM 1616 O O . VAL A 1 210 ? -12.741 -7.826 11.037 1.00 90.62 210 VAL A O 1
ATOM 1619 N N . THR A 1 211 ? -11.546 -9.574 10.287 1.00 90.69 211 THR A N 1
ATOM 1620 C CA . THR A 1 211 ? -11.864 -10.466 11.407 1.00 90.69 211 THR A CA 1
ATOM 1621 C C . THR A 1 211 ? -11.307 -9.931 12.726 1.00 90.69 211 THR A C 1
ATOM 1623 O O . THR A 1 211 ? -12.04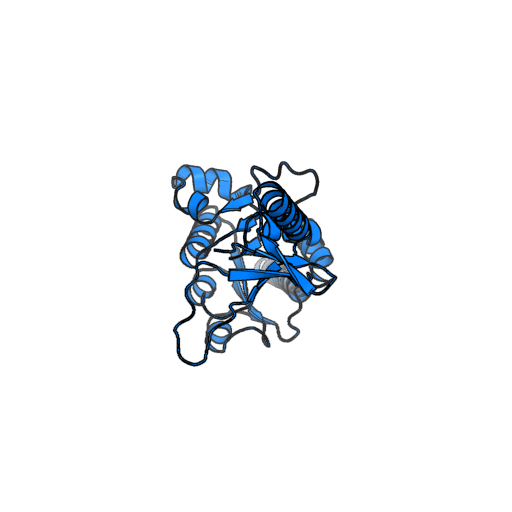2 -9.876 13.713 1.00 90.69 211 THR A O 1
ATOM 1626 N N . ILE A 1 212 ? -10.052 -9.471 12.739 1.00 91.06 212 ILE A N 1
ATOM 1627 C CA . ILE A 1 212 ? -9.405 -8.856 13.907 1.00 91.06 212 ILE A CA 1
ATOM 1628 C C . ILE A 1 212 ? -10.200 -7.632 14.373 1.00 91.06 212 ILE A C 1
ATOM 1630 O O . ILE A 1 212 ? -10.542 -7.534 15.550 1.00 91.06 212 ILE A O 1
ATOM 1634 N N . LEU A 1 213 ? -10.578 -6.737 13.454 1.00 91.31 213 LEU A N 1
ATOM 1635 C CA . LEU A 1 213 ? -11.384 -5.554 13.772 1.00 91.31 213 LEU A CA 1
ATOM 1636 C C . LEU A 1 213 ? -12.750 -5.925 14.364 1.00 91.31 213 LEU A C 1
ATOM 1638 O O . LEU A 1 213 ? -13.186 -5.324 15.350 1.00 91.31 213 LEU A O 1
ATOM 1642 N N . LYS A 1 214 ? -13.423 -6.928 13.789 1.00 91.88 214 LYS A N 1
ATOM 1643 C CA . LYS A 1 214 ? -14.724 -7.409 14.270 1.00 91.88 214 LYS A CA 1
ATOM 1644 C C . LYS A 1 214 ? -14.632 -7.946 15.699 1.00 91.88 214 LYS A C 1
ATOM 1646 O O . LYS A 1 214 ? -15.445 -7.568 16.544 1.00 91.88 214 LYS A O 1
ATOM 1651 N N . TRP A 1 215 ? -13.644 -8.794 15.979 1.00 92.50 215 TRP A N 1
ATOM 1652 C CA . TRP A 1 215 ? -13.438 -9.354 17.315 1.00 92.50 215 TRP A CA 1
ATOM 1653 C C . TRP A 1 215 ? -12.991 -8.301 18.324 1.00 92.50 215 TRP A C 1
ATOM 1655 O O . TRP A 1 215 ? -13.551 -8.255 19.416 1.00 92.50 215 TRP A O 1
ATOM 1665 N N . GLY A 1 216 ? -12.078 -7.404 17.945 1.00 93.12 216 GLY A N 1
ATOM 1666 C CA . GLY A 1 216 ? -11.629 -6.309 18.804 1.00 93.12 216 GLY A CA 1
ATOM 1667 C C . GLY A 1 216 ? -12.788 -5.423 19.266 1.00 93.12 216 GLY A C 1
ATOM 1668 O O . GLY A 1 216 ? -12.940 -5.173 20.461 1.00 93.12 216 GLY A O 1
ATOM 1669 N N . ARG A 1 217 ? -13.680 -5.028 18.347 1.00 92.94 217 ARG A N 1
ATOM 1670 C CA . ARG A 1 217 ? -14.886 -4.248 18.688 1.00 92.94 217 ARG A CA 1
ATOM 1671 C C . ARG A 1 217 ? -15.874 -5.031 19.558 1.00 92.94 217 ARG A C 1
ATOM 1673 O O . ARG A 1 217 ? -16.482 -4.452 20.455 1.00 92.94 217 ARG A O 1
ATOM 1680 N N . CYS A 1 218 ? -16.034 -6.333 19.312 1.00 94.12 218 CYS A N 1
ATOM 1681 C CA . CYS A 1 218 ? -16.904 -7.202 20.110 1.00 94.12 218 CYS A CA 1
ATOM 1682 C C . CYS A 1 218 ? -16.419 -7.300 21.565 1.00 94.12 218 CYS A C 1
ATOM 1684 O O . CYS A 1 218 ? -17.185 -7.051 22.497 1.00 94.12 218 CYS A O 1
ATOM 1686 N N . VAL A 1 219 ? -15.129 -7.593 21.753 1.00 94.75 219 VAL A N 1
ATOM 1687 C CA . VAL A 1 219 ? -14.502 -7.692 23.077 1.00 94.75 219 VAL A CA 1
ATOM 1688 C C . VAL A 1 219 ? -14.562 -6.350 23.802 1.00 94.75 219 VAL A C 1
ATOM 1690 O O . VAL A 1 219 ? -14.978 -6.313 24.957 1.00 94.75 219 VAL A O 1
ATOM 1693 N N . TYR A 1 220 ? -14.243 -5.244 23.121 1.00 92.75 220 TYR A N 1
ATOM 1694 C CA . TYR A 1 220 ? -14.322 -3.903 23.704 1.00 92.75 220 TYR A CA 1
ATOM 1695 C C . TYR A 1 220 ? -15.725 -3.579 24.234 1.00 92.75 220 TYR A C 1
ATOM 1697 O O . TYR A 1 220 ? -15.869 -3.152 25.377 1.00 92.75 220 TYR A O 1
ATOM 1705 N N . ASN A 1 221 ? -16.770 -3.854 23.446 1.00 93.25 221 ASN A N 1
ATOM 1706 C CA . ASN A 1 221 ? -18.154 -3.628 23.864 1.00 93.25 221 ASN A CA 1
ATOM 1707 C C . ASN A 1 221 ? -18.534 -4.483 25.088 1.00 93.25 221 ASN A C 1
ATOM 1709 O O . ASN A 1 221 ? -19.194 -4.004 26.007 1.00 93.25 221 ASN A O 1
ATOM 1713 N N . ASN A 1 222 ? -18.088 -5.740 25.137 1.00 93.88 222 ASN A N 1
ATOM 1714 C CA . ASN A 1 222 ? -18.350 -6.614 26.282 1.00 93.88 222 ASN A CA 1
ATOM 1715 C C . ASN A 1 222 ? -17.642 -6.129 27.555 1.00 93.88 222 ASN A C 1
ATOM 1717 O O . ASN A 1 222 ? -18.244 -6.155 28.626 1.00 93.88 222 ASN A O 1
ATOM 1721 N N . ILE A 1 223 ? -16.407 -5.634 27.437 1.00 94.56 223 ILE A N 1
ATOM 1722 C CA . ILE A 1 223 ? -15.671 -5.032 28.556 1.00 94.56 223 ILE A CA 1
ATOM 1723 C C . ILE A 1 223 ? -16.378 -3.763 29.044 1.00 94.56 223 ILE A C 1
ATOM 1725 O O . ILE A 1 223 ? -16.583 -3.610 30.244 1.00 94.56 223 ILE A O 1
ATOM 1729 N N . GLN A 1 224 ? -16.800 -2.873 28.137 1.00 93.31 224 GLN A N 1
ATOM 1730 C CA . GLN A 1 224 ? -17.522 -1.655 28.520 1.00 93.31 224 GLN A CA 1
ATOM 1731 C C . GLN A 1 224 ? -18.810 -1.967 29.278 1.00 93.31 224 GLN A C 1
ATOM 1733 O O . GLN A 1 224 ? -19.068 -1.346 30.305 1.00 93.31 224 GLN A O 1
ATOM 1738 N N . LYS A 1 225 ? -19.587 -2.947 28.801 1.00 92.38 225 LYS A N 1
ATOM 1739 C CA . LYS A 1 225 ? -20.788 -3.406 29.505 1.00 92.38 225 LYS A CA 1
ATOM 1740 C C . LYS A 1 225 ? -20.442 -3.901 30.902 1.00 92.38 225 LYS A C 1
ATOM 1742 O O . LYS A 1 225 ? -21.079 -3.469 31.847 1.00 92.38 225 LYS A O 1
ATOM 1747 N N . PHE A 1 226 ? -19.426 -4.754 31.034 1.00 92.81 226 PHE A N 1
ATOM 1748 C CA . PHE A 1 226 ? -19.023 -5.307 32.326 1.00 92.81 226 PHE A CA 1
ATOM 1749 C C . PHE A 1 226 ? -18.582 -4.234 33.332 1.00 92.81 226 PHE A C 1
ATOM 1751 O O . PHE A 1 226 ? -18.920 -4.350 34.496 1.00 92.81 226 PHE A O 1
ATOM 1758 N N . ILE A 1 227 ? -17.866 -3.192 32.895 1.00 91.31 227 ILE A N 1
ATOM 1759 C CA . ILE A 1 227 ? -17.397 -2.103 33.776 1.00 91.31 227 ILE A CA 1
ATOM 1760 C C . ILE A 1 227 ? -18.537 -1.158 34.199 1.00 91.31 227 ILE A C 1
ATOM 1762 O O . ILE A 1 227 ? -18.434 -0.485 35.220 1.00 91.31 227 ILE A O 1
ATOM 1766 N N . GLN A 1 228 ? -19.601 -1.053 33.399 1.00 80.81 228 GLN A N 1
ATOM 1767 C CA . GLN A 1 228 ? -20.765 -0.216 33.713 1.00 80.81 228 GLN A CA 1
ATOM 1768 C C . GLN A 1 228 ? -21.753 -0.879 34.687 1.00 80.81 228 GLN A C 1
ATOM 1770 O O . GLN A 1 228 ? -22.634 -0.182 35.193 1.00 80.81 228 GLN A O 1
ATOM 1775 N N . PHE A 1 229 ? -21.620 -2.188 34.926 1.00 55.12 229 PHE A N 1
ATOM 1776 C CA . PHE A 1 229 ? -22.332 -2.928 35.972 1.00 55.12 229 PHE A CA 1
ATOM 1777 C C . PHE A 1 229 ? -21.503 -2.986 37.258 1.00 55.12 229 PHE A C 1
ATOM 1779 O O . PHE A 1 229 ? -22.138 -3.009 38.335 1.00 55.12 229 PHE A O 1
#

InterPro domains:
  IPR001757 P-type ATPase [PR00120] (23-41)
  IPR001757 P-type ATPase [PR00120] (166-182)
  IPR001757 P-type ATPase [PR00120] (198-223)
  IPR001757 P-type ATPase [TIGR01494] (138-229)
  IPR023214 HAD superfamily [G3DSA:3.40.50.1000] (68-211)
  IPR023299 P-type ATPase, cytoplasmic domain N [G3DSA:3.40.1110.10] (2-67)
  IPR023299 P-type ATPase, cytoplasmic domain N [SSF81660] (1-72)
  IPR036412 HAD-like superfamily [SSF56784] (53-215)

Radius of gyration: 22.77 Å; chains: 1; bounding box: 59×40×75 Å

Organism: Camellia sinensis var. sinensis (NCBI:txid542762)

Secondary structure (DSSP, 8-state):
-EEEEE-TTS-EEE--HHHHHHHHHHHHHHHHTTEEEEEEEE----SS-PPPSSSEEEEEEEEEE-PPPHHHHHHHHHHHHTTPPP-EE-SS-HHHHHHHHHHTTSS-TTS-HHHHEEEHHHHHHS-HHHHHHHTTT--EEES--HHHHHHHHHHHHHTT---EEEE-SSS-HHHHHHSSEEEEETTTS-HHHHHT-SEEETT--THHHHHHHHHHHHHHHHHHHHHH-

Foldseek 3Di:
DEQWEADPVRDIDGDDPVNVVVVVVVVVVLLLVLWDKDWDWDDDDDPDDDDDPPHIYTYDIDTHHPDDDPQQLVLCVLCVVVVHQAAEEELADQSNQVVNCCVNVNDPPPPPVVLQEEELVVLVPDDLVRNLVSLVSHRYYYSHDLVSLQVSQVSCVVNVDQDEDEDFDDPNLVNLQSHNFYEYEDVRYDPSSVVSGPYYHDVRDSNVVSVVVVVVVVVVVVVVVVVVD

Sequence (229 aa):
MCSNYYTKNGNTIPMNDKERTQFELIIKDMATKSLRCITLVAESVEVSRKIEETGLTFLGLVSLKDPTRPSVGAAVQACRDTGVNVKMITGDNIFTAKVIAIESGIVKPNEDSSNAMVEGVTFRNYSDEERMEKINTIHVMARSSPFDKFLMIKCLKRKGHVVAVIRDGTNNAPALKEVDIGLSMEIHGTELEKESSDIVMLDNNFTSVVTILKWGRCVYNNIQKFIQF